Protein AF-A0A969BCP0-F1 (afdb_monomer_lite)

Radius of gyration: 36.77 Å; chains: 1; bounding box: 81×24×99 Å

Foldseek 3Di:
DFKDFDKDWDWAFLVLQDPVLSVVVCVVCVVVVNNPPPRRTDIWIWGFTDGLVDTDTDIDDPDDPDDPPSVVRVRVSVVVVVVVVSVVVSVVLVVVLLVVLVVLLVVLLVVLVVLLVVLLVVLVVLLVVLLVVLCVQLVVQDDPVSSVVSNVVSVVSNVVSNVVSVVSNVVSNVVSVVSNVVSNVVSVVSD

Structure (mmCIF, N/CA/C/O backbone):
data_AF-A0A969BCP0-F1
#
_entry.id   AF-A0A969BCP0-F1
#
loop_
_atom_site.group_PDB
_atom_site.id
_atom_site.type_symbol
_atom_site.label_atom_id
_atom_site.label_alt_id
_atom_site.label_comp_id
_atom_site.label_asym_id
_atom_site.label_entity_id
_atom_site.label_seq_id
_atom_site.pdbx_PDB_ins_code
_atom_site.Cartn_x
_atom_site.Cartn_y
_atom_site.Cartn_z
_atom_site.occupancy
_atom_site.B_iso_or_equiv
_atom_site.auth_seq_id
_atom_site.auth_comp_id
_atom_site.auth_asym_id
_atom_site.auth_atom_id
_atom_site.pdbx_PDB_model_num
ATOM 1 N N . ASP A 1 1 ? -9.989 16.253 21.024 1.00 45.03 1 ASP A N 1
ATOM 2 C CA . ASP A 1 1 ? -10.525 16.358 22.388 1.00 45.03 1 ASP A CA 1
ATOM 3 C C . ASP A 1 1 ? -11.393 15.124 22.619 1.00 45.03 1 ASP A C 1
ATOM 5 O O . ASP A 1 1 ? -12.257 14.874 21.790 1.00 45.03 1 ASP A O 1
ATOM 9 N N . GLN A 1 2 ? -11.060 14.259 23.585 1.00 53.25 2 GLN A N 1
ATOM 10 C CA . GLN A 1 2 ? -11.760 12.977 23.847 1.00 53.25 2 GLN A CA 1
ATOM 11 C C . GLN A 1 2 ? -12.523 13.015 25.183 1.00 53.25 2 GLN A C 1
ATOM 13 O O . GLN A 1 2 ? -12.729 11.981 25.827 1.00 53.25 2 GLN A O 1
ATOM 18 N N . SER A 1 3 ? -12.874 14.218 25.636 1.00 49.88 3 SER A N 1
ATOM 19 C CA . SER A 1 3 ? -13.627 14.433 26.863 1.00 49.88 3 SER A CA 1
ATOM 20 C C . SER A 1 3 ? -15.098 14.042 26.674 1.00 49.88 3 SER A C 1
ATOM 22 O O . SER A 1 3 ? -15.721 14.322 25.651 1.00 49.88 3 SER A O 1
ATOM 24 N N . LEU A 1 4 ? -15.636 13.331 27.664 1.00 57.31 4 LEU A N 1
ATOM 25 C CA . LEU A 1 4 ? -17.060 13.065 27.821 1.00 57.31 4 LEU A CA 1
ATOM 26 C C . LEU A 1 4 ? -17.593 14.068 28.844 1.00 57.31 4 LEU A C 1
ATOM 28 O O . LEU A 1 4 ? -17.065 14.124 29.953 1.00 57.31 4 LEU A O 1
ATOM 32 N N . ASP A 1 5 ? -18.614 14.838 28.479 1.00 64.69 5 ASP A N 1
ATOM 33 C CA . ASP A 1 5 ? -19.400 15.649 29.414 1.00 64.69 5 ASP A CA 1
ATOM 34 C C . ASP A 1 5 ? -20.876 15.537 29.032 1.00 64.69 5 ASP A C 1
ATOM 36 O O . ASP A 1 5 ? -21.433 16.357 28.301 1.00 64.69 5 ASP A O 1
ATOM 40 N N . TYR A 1 6 ? -21.477 14.420 29.437 1.00 59.25 6 TYR A N 1
ATOM 41 C CA . TYR A 1 6 ? -22.843 14.072 29.073 1.00 59.25 6 TYR A CA 1
ATOM 42 C C . TYR A 1 6 ? -23.688 13.850 30.318 1.00 59.25 6 TYR A C 1
ATOM 44 O O . TYR A 1 6 ? -23.296 13.148 31.253 1.00 59.25 6 TYR A O 1
ATOM 52 N N . LEU A 1 7 ? -24.892 14.417 30.295 1.00 54.03 7 LEU A N 1
ATOM 53 C CA . LEU A 1 7 ? -25.946 14.082 31.236 1.00 54.03 7 LEU A CA 1
ATOM 54 C C . LEU A 1 7 ? -26.827 13.007 30.599 1.00 54.03 7 LEU A C 1
ATOM 56 O O . LEU A 1 7 ? -27.466 13.245 29.577 1.00 54.03 7 LEU A O 1
ATOM 60 N N . ILE A 1 8 ? -26.832 11.817 31.193 1.00 55.25 8 ILE A N 1
ATOM 61 C CA . ILE A 1 8 ? -27.653 10.692 30.745 1.00 55.25 8 ILE A CA 1
ATOM 62 C C . ILE A 1 8 ? -28.770 10.496 31.764 1.00 55.25 8 ILE A C 1
ATOM 64 O O . ILE A 1 8 ? -28.512 10.116 32.905 1.00 55.25 8 ILE A O 1
ATOM 68 N N . SER A 1 9 ? -30.013 10.731 31.354 1.00 53.16 9 SER A N 1
ATOM 69 C CA . SER A 1 9 ? -31.185 10.400 32.165 1.00 53.16 9 SER A CA 1
ATOM 70 C C . SER A 1 9 ? -31.588 8.954 31.888 1.00 53.16 9 SER A C 1
ATOM 72 O O . SER A 1 9 ? -32.022 8.620 30.786 1.00 53.16 9 SER A O 1
ATOM 74 N N . VAL A 1 10 ? -31.429 8.081 32.882 1.00 53.81 10 VAL A N 1
ATOM 75 C CA . VAL A 1 10 ? -31.759 6.655 32.764 1.00 53.81 10 VAL A CA 1
ATOM 76 C C . VAL A 1 10 ? -33.040 6.366 33.534 1.00 53.81 10 VAL A C 1
ATOM 78 O O . VAL A 1 10 ? -33.130 6.633 34.733 1.00 53.81 10 VAL A O 1
ATOM 81 N N . ALA A 1 11 ? -34.027 5.787 32.849 1.00 53.31 11 ALA A N 1
ATOM 82 C CA . ALA A 1 11 ? -35.239 5.261 33.466 1.00 53.31 11 ALA A CA 1
ATOM 83 C C . ALA A 1 11 ? -34.953 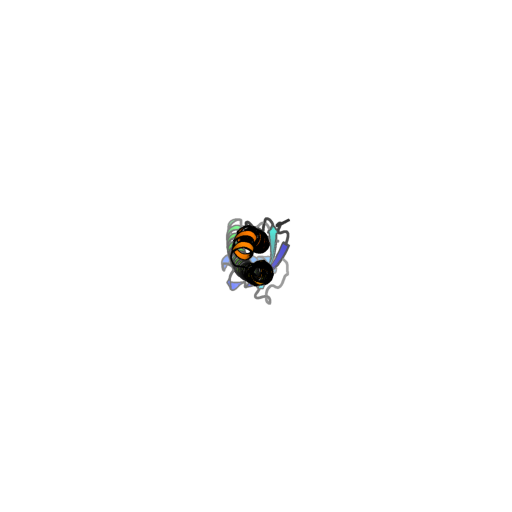3.857 34.021 1.00 53.31 11 ALA A C 1
ATOM 85 O O . ALA A 1 11 ? -34.882 2.882 33.274 1.00 53.31 11 ALA A O 1
ATOM 86 N N . MET A 1 12 ? -34.757 3.746 35.334 1.00 52.12 12 MET A N 1
ATOM 87 C CA . MET A 1 12 ? -34.410 2.481 35.977 1.00 52.12 12 MET A CA 1
ATOM 88 C C . MET A 1 12 ? -35.626 1.744 36.537 1.00 52.12 12 MET A C 1
ATOM 90 O O . MET A 1 12 ? -36.348 2.326 37.346 1.00 52.12 12 MET A O 1
ATOM 94 N N . PRO A 1 13 ? -35.821 0.454 36.217 1.00 50.59 13 PRO A N 1
ATOM 95 C CA . PRO A 1 13 ? -36.903 -0.337 36.788 1.00 50.59 13 PRO A CA 1
ATOM 96 C C . PRO A 1 13 ? -36.715 -0.564 38.293 1.00 50.59 13 PRO A C 1
ATOM 98 O O . PRO A 1 13 ? -35.644 -0.954 38.760 1.00 50.59 13 PRO A O 1
ATOM 101 N N . ARG A 1 14 ? -37.796 -0.371 39.057 1.00 53.31 14 ARG A N 1
ATOM 102 C CA . ARG A 1 14 ? -37.844 -0.514 40.528 1.00 53.31 14 ARG A CA 1
ATOM 103 C C . ARG A 1 14 ? -37.479 -1.909 41.025 1.00 53.31 14 ARG A C 1
ATOM 105 O O . ARG A 1 14 ? -37.048 -2.049 42.161 1.00 53.31 14 ARG A O 1
ATOM 112 N N . THR A 1 15 ? -37.634 -2.926 40.182 1.00 51.38 15 THR A N 1
ATOM 113 C CA . THR A 1 15 ? -37.274 -4.319 40.479 1.00 51.38 15 THR A CA 1
ATOM 114 C C . THR A 1 15 ? -35.768 -4.558 40.502 1.00 51.38 15 THR A C 1
ATOM 116 O O . THR A 1 15 ? -35.327 -5.533 41.102 1.00 51.38 15 THR A O 1
ATOM 119 N N . GLY A 1 16 ? -34.982 -3.684 39.863 1.00 45.38 16 GLY A N 1
ATOM 120 C CA . GLY A 1 16 ? -33.525 -3.734 39.919 1.00 45.38 16 GLY A CA 1
ATOM 121 C C . GLY A 1 16 ? -32.984 -3.207 41.241 1.00 45.38 16 GLY A C 1
ATOM 122 O O . GLY A 1 16 ? -31.977 -3.711 41.708 1.00 45.38 16 GLY A O 1
ATOM 123 N N . ILE A 1 17 ? -33.676 -2.245 41.858 1.00 51.72 17 ILE A N 1
ATOM 124 C CA . ILE A 1 17 ? -33.286 -1.583 43.104 1.00 51.72 17 ILE A CA 1
ATOM 125 C C . ILE A 1 17 ? -33.611 -2.495 44.291 1.00 51.72 17 ILE A C 1
ATOM 127 O O . ILE A 1 17 ? -34.703 -3.059 44.374 1.00 51.72 17 ILE A O 1
ATOM 131 N N . ALA A 1 18 ? -32.651 -2.650 45.211 1.00 51.06 18 ALA A N 1
ATOM 132 C CA . ALA A 1 18 ? -32.818 -3.476 46.404 1.00 51.06 18 ALA A CA 1
ATOM 133 C C . ALA A 1 18 ? -34.136 -3.127 47.116 1.00 51.06 18 ALA A C 1
ATOM 135 O O . ALA A 1 18 ? -34.422 -1.954 47.350 1.00 51.06 18 ALA A O 1
ATOM 136 N N . LYS A 1 19 ? -34.928 -4.147 47.473 1.00 49.97 19 LYS A N 1
ATOM 137 C CA . LYS A 1 19 ? -36.292 -4.012 48.020 1.00 49.97 19 LYS A CA 1
ATOM 138 C C . LYS A 1 19 ? -36.403 -2.956 49.133 1.00 49.97 19 LYS A C 1
ATOM 140 O O . LYS A 1 19 ? -37.309 -2.135 49.100 1.00 49.97 19 LYS A O 1
ATOM 145 N N . ALA A 1 20 ? -35.412 -2.889 50.024 1.00 44.69 20 ALA A N 1
ATOM 146 C CA . ALA A 1 20 ? -35.339 -1.895 51.097 1.00 44.69 20 ALA A CA 1
ATOM 147 C C . ALA A 1 20 ? -35.229 -0.434 50.603 1.00 44.69 20 ALA A C 1
ATOM 149 O O . ALA A 1 20 ? -35.819 0.470 51.188 1.00 44.69 20 ALA A O 1
ATOM 150 N N . ALA A 1 21 ? -34.507 -0.183 49.509 1.00 47.69 21 ALA A N 1
ATOM 151 C CA . ALA A 1 21 ? -34.411 1.140 48.893 1.00 47.69 21 ALA A CA 1
ATOM 152 C C . ALA A 1 21 ? -35.709 1.511 48.152 1.00 47.69 21 ALA A C 1
ATOM 154 O O . ALA A 1 21 ? -36.114 2.673 48.160 1.00 47.69 21 ALA A O 1
ATOM 155 N N . THR A 1 22 ? -36.392 0.526 47.565 1.00 50.69 22 THR A N 1
ATOM 156 C CA . THR A 1 22 ? -37.690 0.705 46.896 1.00 50.69 22 THR A CA 1
ATOM 157 C C . THR A 1 22 ? -38.812 1.000 47.896 1.00 50.69 22 THR A C 1
ATOM 159 O O . THR A 1 22 ? -39.653 1.863 47.629 1.00 50.69 22 THR A O 1
ATOM 162 N N . ASP A 1 23 ? -38.792 0.356 49.062 1.00 54.50 23 ASP A N 1
ATOM 163 C CA . ASP A 1 23 ? -39.752 0.575 50.148 1.00 54.50 23 ASP A CA 1
ATOM 164 C C . ASP A 1 23 ? -39.552 1.961 50.797 1.00 54.50 23 ASP A C 1
ATOM 166 O O . ASP A 1 23 ? -40.506 2.732 50.921 1.00 54.50 23 ASP A O 1
ATOM 170 N N . ASN A 1 24 ? -38.303 2.351 51.082 1.00 51.03 24 ASN A N 1
ATOM 171 C CA . ASN A 1 24 ? -37.976 3.667 51.651 1.00 51.03 24 ASN A CA 1
ATOM 172 C C . ASN A 1 24 ? -38.240 4.831 50.682 1.00 51.03 24 ASN A C 1
ATOM 174 O O . ASN A 1 24 ? -38.704 5.894 51.092 1.00 51.03 24 ASN A O 1
ATOM 178 N N . LEU A 1 25 ? -37.991 4.641 49.384 1.00 49.34 25 LEU A N 1
ATOM 179 C CA . LEU A 1 25 ? -38.292 5.647 48.365 1.00 49.34 25 LEU A CA 1
ATOM 180 C C . LEU A 1 25 ? -39.803 5.833 48.174 1.00 49.34 25 LEU A C 1
ATOM 182 O O . LEU A 1 25 ? -40.274 6.958 48.008 1.00 49.34 25 LEU A O 1
ATOM 186 N N . SER A 1 26 ? -40.567 4.740 48.241 1.00 53.38 26 SER A N 1
ATOM 187 C CA . SER A 1 26 ? -42.031 4.790 48.179 1.00 53.38 26 SER A CA 1
ATOM 188 C C . SER A 1 26 ? -42.617 5.490 49.410 1.00 53.38 26 SER A C 1
ATOM 190 O O . SER A 1 26 ? -43.546 6.287 49.272 1.00 53.38 26 SER A O 1
ATOM 192 N N . ALA A 1 27 ? -42.034 5.269 50.593 1.00 52.53 27 ALA A N 1
ATOM 193 C CA . ALA A 1 27 ? -42.400 5.972 51.822 1.00 52.53 27 ALA A CA 1
ATOM 194 C C . ALA A 1 27 ? -42.061 7.476 51.767 1.00 52.53 27 ALA A C 1
ATOM 196 O O . ALA A 1 27 ? -42.882 8.307 52.154 1.00 52.53 27 ALA A O 1
ATOM 197 N N . LEU A 1 28 ? -40.894 7.840 51.223 1.00 46.03 28 LEU A N 1
ATOM 198 C CA . LEU A 1 28 ? -40.446 9.232 51.091 1.00 46.03 28 LEU A CA 1
ATOM 199 C C . LEU A 1 28 ? -41.270 10.033 50.074 1.00 46.03 28 LEU A C 1
ATOM 201 O O . LEU A 1 28 ? -41.562 11.205 50.283 1.00 46.03 28 LEU A O 1
ATOM 205 N N . ALA A 1 29 ? -41.655 9.425 48.959 1.00 47.53 29 ALA A N 1
ATOM 206 C CA . ALA A 1 29 ? -42.483 10.118 47.984 1.00 47.53 29 ALA A CA 1
ATOM 207 C C . ALA A 1 29 ? -43.930 10.276 48.469 1.00 47.53 29 ALA A C 1
ATOM 209 O O . ALA A 1 29 ? -44.535 11.329 48.269 1.00 47.53 29 ALA A O 1
ATOM 210 N N . SER A 1 30 ? -44.438 9.285 49.208 1.00 52.66 30 SER A N 1
ATOM 211 C CA . SER A 1 30 ? -45.735 9.383 49.882 1.00 52.66 30 SER A CA 1
ATOM 212 C C . SER A 1 30 ? -45.755 10.509 50.927 1.00 52.66 30 SER A C 1
ATOM 214 O O . SER A 1 30 ? -46.758 11.209 51.038 1.00 52.66 30 SER A O 1
ATOM 216 N N . SER A 1 31 ? -44.645 10.754 51.640 1.00 46.12 31 SER A N 1
ATOM 217 C CA . SER A 1 31 ? -44.541 11.851 52.621 1.00 46.12 31 SER A CA 1
ATOM 218 C C . SER A 1 31 ? -44.404 13.247 52.001 1.00 46.12 31 SER A C 1
ATOM 220 O O . SER A 1 31 ? -44.622 14.243 52.685 1.00 46.12 31 SER A O 1
ATOM 222 N N . GLN A 1 32 ? -44.103 13.329 50.704 1.00 41.47 32 GLN A N 1
ATOM 223 C CA . GLN A 1 32 ? -44.058 14.570 49.920 1.00 41.47 32 GLN A CA 1
ATOM 224 C C . GLN A 1 32 ? -45.334 14.778 49.080 1.00 41.47 32 GLN A C 1
ATOM 226 O O . GLN A 1 32 ? -45.372 15.652 48.217 1.00 41.47 32 GLN A O 1
ATOM 231 N N . GLY A 1 33 ? -46.376 13.959 49.287 1.00 39.09 33 GLY A N 1
ATOM 232 C CA . GLY A 1 33 ? -47.623 14.016 48.512 1.00 39.09 33 GLY A CA 1
ATOM 233 C C . GLY A 1 33 ? -47.475 13.568 47.051 1.00 39.09 33 GLY A C 1
ATOM 234 O O . GLY A 1 33 ? -48.382 13.765 46.244 1.00 39.09 33 GLY A O 1
ATOM 235 N N . ILE A 1 34 ? -46.340 12.958 46.697 1.00 43.59 34 ILE A N 1
ATOM 236 C CA . ILE A 1 34 ? -46.042 12.451 45.359 1.00 43.59 34 ILE A CA 1
ATOM 237 C C . ILE A 1 34 ? -46.549 11.012 45.286 1.00 43.59 34 ILE A C 1
ATOM 239 O O . ILE A 1 34 ? -45.963 10.087 45.850 1.00 43.59 34 ILE A O 1
ATOM 243 N N . ASN A 1 35 ? -47.647 10.807 44.564 1.00 42.31 35 ASN A N 1
ATOM 244 C CA . ASN A 1 35 ? -48.219 9.481 44.389 1.00 42.31 35 ASN A CA 1
ATOM 245 C C . ASN A 1 35 ? -47.343 8.634 43.444 1.00 42.31 35 ASN A C 1
ATOM 247 O O . ASN A 1 35 ? -47.466 8.700 42.224 1.00 42.31 35 ASN A O 1
ATOM 251 N N . MET A 1 36 ? -46.445 7.819 44.005 1.00 49.31 36 MET A N 1
ATOM 252 C CA . MET A 1 36 ? -45.580 6.903 43.242 1.00 49.31 36 MET A CA 1
ATOM 253 C C . MET A 1 36 ? -46.287 5.643 42.729 1.00 49.31 36 MET A C 1
ATOM 255 O O . MET A 1 36 ? -45.619 4.726 42.240 1.00 49.31 36 MET A O 1
ATOM 259 N N . ALA A 1 37 ? -47.613 5.572 42.833 1.00 43.06 37 ALA A N 1
ATOM 260 C CA . ALA A 1 37 ? -48.401 4.383 42.526 1.00 43.06 37 ALA A CA 1
ATOM 261 C C . ALA A 1 37 ? -48.445 3.975 41.039 1.00 43.06 37 ALA A C 1
ATOM 263 O O . ALA A 1 37 ? -49.095 2.982 40.732 1.00 43.06 37 ALA A O 1
ATOM 264 N N . GLN A 1 38 ?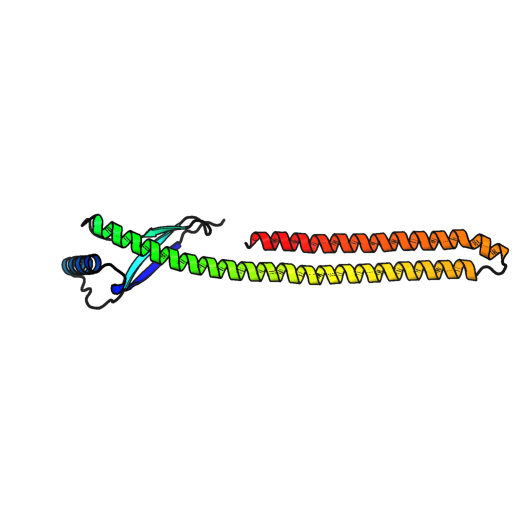 -47.791 4.677 40.100 1.00 46.59 38 GLN A N 1
ATOM 265 C CA . GLN A 1 38 ? -47.974 4.378 38.665 1.00 46.59 38 GLN A CA 1
ATOM 266 C C . GLN A 1 38 ? -46.708 4.310 37.796 1.00 46.59 38 GLN A C 1
ATOM 268 O O . GLN A 1 38 ? -46.808 3.995 36.615 1.00 46.59 38 GLN A O 1
ATOM 273 N N . GLY A 1 39 ? -45.510 4.527 38.345 1.00 51.38 39 GLY A N 1
ATOM 274 C CA . GLY A 1 39 ? -44.263 4.378 37.585 1.00 51.38 39 GLY A CA 1
ATOM 275 C C . GLY A 1 39 ? -43.487 3.138 38.011 1.00 51.38 39 GLY A C 1
ATOM 276 O O . GLY A 1 39 ? -42.993 3.088 39.138 1.00 51.38 39 GLY A O 1
ATOM 277 N N . SER A 1 40 ? -43.335 2.149 37.128 1.00 53.75 40 SER A N 1
ATOM 278 C CA . SER A 1 40 ? -42.429 1.000 37.312 1.00 53.75 40 SER A CA 1
ATOM 279 C C . SER A 1 40 ? -40.947 1.394 37.240 1.00 53.75 40 SER A C 1
ATOM 281 O O . SER A 1 40 ? -40.100 0.623 37.691 1.00 53.75 40 SER A O 1
ATOM 283 N N . ASN A 1 41 ? -40.642 2.607 36.759 1.00 51.72 41 ASN A N 1
ATOM 284 C CA . ASN A 1 41 ? -39.289 3.132 36.582 1.00 51.72 41 ASN A CA 1
ATOM 285 C C . ASN A 1 41 ? -39.045 4.420 37.397 1.00 51.72 41 ASN A C 1
ATOM 287 O O . ASN A 1 41 ? -39.953 5.231 37.571 1.00 51.72 41 ASN A O 1
ATOM 291 N N . ILE A 1 42 ? -37.809 4.624 37.862 1.00 56.41 42 ILE A N 1
ATOM 292 C CA . ILE A 1 42 ? -37.301 5.846 38.504 1.00 56.41 42 ILE A CA 1
ATOM 293 C C . ILE A 1 42 ? -36.291 6.498 37.556 1.00 56.41 42 ILE A C 1
ATOM 295 O O . ILE A 1 42 ? -35.335 5.848 37.140 1.00 56.41 42 ILE A O 1
ATOM 299 N N . ASN A 1 43 ? -36.485 7.777 37.232 1.00 49.84 43 ASN A N 1
ATOM 300 C CA . ASN A 1 43 ? -35.543 8.536 36.408 1.00 49.84 43 ASN A CA 1
ATOM 301 C C . ASN A 1 43 ? -34.362 9.009 37.265 1.00 49.84 43 ASN A C 1
ATOM 303 O O . ASN A 1 43 ? -34.558 9.713 38.257 1.00 49.84 43 ASN A O 1
ATOM 307 N N . VAL A 1 44 ? -33.147 8.616 36.882 1.00 58.22 44 VAL A N 1
ATOM 308 C CA . VAL A 1 44 ? -31.898 9.011 37.544 1.00 58.22 44 VAL A CA 1
ATOM 309 C C . VAL A 1 44 ? -31.006 9.728 36.544 1.00 58.22 44 VAL A C 1
ATOM 311 O O . VAL A 1 44 ? -30.710 9.187 35.480 1.00 58.22 44 VAL A O 1
ATOM 314 N N . ASP A 1 45 ? -30.556 10.929 36.905 1.00 54.84 45 ASP A N 1
ATOM 315 C CA . ASP A 1 45 ? -29.601 11.688 36.104 1.00 54.84 45 ASP A CA 1
ATOM 316 C C . ASP A 1 45 ? -28.175 11.239 36.437 1.00 54.84 45 ASP A C 1
ATOM 318 O O . ASP A 1 45 ? -27.717 11.319 37.583 1.00 54.84 45 ASP A O 1
ATOM 322 N N . LEU A 1 46 ? -27.457 10.766 35.425 1.00 59.66 46 LEU A N 1
ATOM 323 C CA . LEU A 1 46 ? -26.055 10.380 35.501 1.00 59.66 46 LEU A CA 1
ATOM 324 C C . LEU A 1 46 ? -25.205 11.455 34.841 1.00 59.66 46 LEU A C 1
ATOM 326 O O . LEU A 1 46 ? -25.378 11.749 33.663 1.00 59.66 46 LEU A O 1
ATOM 330 N N . ILE A 1 47 ? -24.249 12.004 35.585 1.00 65.25 47 ILE A N 1
ATOM 331 C CA . ILE A 1 47 ? -23.189 12.827 35.010 1.00 65.25 47 ILE A CA 1
ATOM 332 C C . ILE A 1 47 ? -22.075 11.876 34.589 1.00 65.25 47 ILE A C 1
ATOM 334 O O . ILE A 1 47 ? -21.439 11.240 35.436 1.00 65.25 47 ILE A O 1
ATOM 338 N N . VAL A 1 48 ? -21.863 11.760 33.284 1.00 64.06 48 VAL A N 1
ATOM 339 C CA . VAL A 1 48 ? -20.776 10.983 32.694 1.00 64.06 48 VAL A CA 1
ATOM 340 C C . VAL A 1 48 ? -19.704 11.960 32.234 1.00 64.06 48 VAL A C 1
ATOM 342 O O . VAL A 1 48 ? -19.823 12.588 31.185 1.00 64.06 48 VAL A O 1
ATOM 345 N N . GLY A 1 49 ? -18.678 12.091 33.073 1.00 62.59 49 GLY A N 1
ATOM 346 C CA . GLY A 1 49 ? -17.474 12.871 32.813 1.00 62.59 49 GLY A CA 1
ATOM 347 C C . GLY A 1 49 ? -16.305 11.998 32.338 1.00 62.59 49 GLY A C 1
ATOM 348 O O . GLY A 1 49 ? -16.422 10.777 32.226 1.00 62.59 49 GLY A O 1
ATOM 349 N N . GLY A 1 50 ? -15.121 12.591 32.189 1.00 61.16 50 GLY A N 1
ATOM 350 C CA . GLY A 1 50 ? -13.872 11.853 31.951 1.00 61.16 50 GLY A CA 1
ATOM 351 C C . GLY A 1 50 ? -13.564 11.677 30.467 1.00 61.16 50 GLY A C 1
ATOM 352 O O . GLY A 1 50 ? -13.784 12.595 29.686 1.00 61.16 50 GLY A O 1
ATOM 353 N N . THR A 1 51 ? -13.013 10.530 30.072 1.00 58.62 51 THR A N 1
ATOM 354 C CA . THR A 1 51 ? -12.684 10.242 28.663 1.00 58.62 51 THR A CA 1
ATOM 355 C C . THR A 1 51 ? -13.416 9.002 28.171 1.00 58.62 51 THR A C 1
ATOM 357 O O . THR A 1 51 ? -13.856 8.176 28.970 1.00 58.62 51 THR A O 1
ATOM 360 N N . PHE A 1 52 ? -13.493 8.811 26.852 1.00 55.75 52 PHE A N 1
ATOM 361 C CA . PHE A 1 52 ? -13.993 7.554 26.274 1.00 55.75 52 PHE A CA 1
ATOM 362 C C . PHE A 1 52 ? -13.258 6.313 26.804 1.00 55.75 52 PHE A C 1
ATOM 364 O O . PHE A 1 52 ? -13.836 5.229 26.877 1.00 55.75 52 PHE A O 1
ATOM 371 N N . ILE A 1 53 ? -12.001 6.452 27.224 1.00 46.78 53 ILE A N 1
ATOM 372 C CA . ILE A 1 53 ? -11.187 5.358 27.759 1.00 46.78 53 ILE A CA 1
ATOM 373 C C . ILE A 1 53 ? -11.451 5.176 29.261 1.00 46.78 53 ILE A C 1
ATOM 375 O O . ILE A 1 53 ? -11.655 4.045 29.701 1.00 46.78 53 ILE A O 1
ATOM 379 N N . ASP A 1 54 ? -11.584 6.270 30.010 1.00 56.19 54 ASP A N 1
ATOM 380 C CA . ASP A 1 54 ? -11.843 6.286 31.456 1.00 56.19 54 ASP A CA 1
ATOM 381 C C . ASP A 1 54 ? -13.035 7.204 31.818 1.00 56.19 54 ASP A C 1
ATOM 383 O O . ASP A 1 54 ? -12.847 8.383 32.152 1.00 56.19 54 ASP A O 1
ATOM 387 N N . PRO A 1 55 ? -14.282 6.707 31.693 1.00 56.62 55 PRO A N 1
ATOM 388 C CA . PRO A 1 55 ? -15.480 7.472 32.010 1.00 56.62 55 PRO A CA 1
ATOM 389 C C . PRO A 1 55 ? -15.708 7.518 33.524 1.00 56.62 55 PRO A C 1
ATOM 391 O O . PRO A 1 55 ? -15.800 6.492 34.203 1.00 56.62 55 PRO A O 1
ATOM 394 N N . LYS A 1 56 ? -15.878 8.728 34.060 1.00 63.75 56 LYS A N 1
ATOM 395 C CA . LYS A 1 56 ? -16.229 8.972 35.462 1.00 63.75 56 LYS A CA 1
ATOM 396 C C . LYS A 1 56 ? -17.735 9.155 35.590 1.00 63.75 56 LYS A C 1
ATOM 398 O O . LYS A 1 56 ? -18.278 10.176 35.184 1.00 63.75 56 LYS A O 1
ATOM 403 N N . ILE A 1 57 ? -18.401 8.174 36.193 1.00 63.94 57 ILE A N 1
ATOM 404 C CA . ILE A 1 57 ? -19.861 8.163 36.346 1.00 63.94 57 ILE A CA 1
ATOM 405 C C . ILE A 1 57 ? -20.236 8.650 37.745 1.00 63.94 57 ILE A C 1
ATOM 407 O O . ILE A 1 57 ? -19.915 8.006 38.752 1.00 63.94 57 ILE A O 1
ATOM 411 N N . THR A 1 58 ? -20.951 9.771 37.801 1.00 61.69 58 THR A N 1
ATOM 412 C CA . THR A 1 58 ? -21.450 10.370 39.040 1.00 61.69 58 THR A CA 1
ATOM 413 C C . THR A 1 58 ? -22.976 10.450 38.990 1.00 61.69 58 THR A C 1
ATOM 415 O O . THR A 1 58 ? -23.519 11.291 38.274 1.00 61.69 58 THR A O 1
ATOM 418 N N . PRO A 1 59 ? -23.697 9.592 39.730 1.00 59.03 59 PRO A N 1
ATOM 419 C CA . PRO A 1 59 ? -25.150 9.669 39.791 1.00 59.03 59 PRO A CA 1
ATOM 420 C C . PRO A 1 59 ? -25.601 10.863 40.643 1.00 59.03 59 PRO A C 1
ATOM 422 O O . PRO A 1 59 ? -25.124 11.048 41.766 1.00 59.03 59 PRO A O 1
ATOM 425 N N . LYS A 1 60 ? -26.545 11.660 40.133 1.00 57.84 60 LYS A N 1
ATOM 426 C CA . LYS A 1 60 ? -27.242 12.699 40.897 1.00 57.84 60 LYS A CA 1
ATOM 427 C C . LYS A 1 60 ? -28.580 12.161 41.392 1.00 57.84 60 LYS A C 1
ATOM 429 O O . LYS A 1 60 ? -29.549 12.067 40.648 1.00 57.84 60 LYS A O 1
ATOM 434 N N . PHE A 1 61 ? -28.644 11.869 42.688 1.00 53.62 61 PHE A N 1
ATOM 435 C CA . PHE A 1 61 ? -29.896 11.561 43.372 1.00 53.62 61 PHE A CA 1
ATOM 436 C C . PHE A 1 61 ? -30.379 12.782 44.154 1.00 53.62 61 PHE A C 1
ATOM 438 O O . PHE A 1 61 ? -29.666 13.285 45.022 1.00 53.62 61 PHE A O 1
ATOM 445 N N . LYS A 1 62 ? -31.617 13.222 43.917 1.00 48.91 62 LYS A N 1
ATOM 446 C CA . LYS A 1 62 ? -32.327 14.130 44.831 1.00 48.91 62 LYS A CA 1
ATOM 447 C C . LYS A 1 62 ? -32.968 13.309 45.961 1.00 48.91 62 LYS A C 1
ATOM 449 O O . LYS A 1 62 ? -34.185 13.216 46.041 1.00 48.91 62 LYS A O 1
ATOM 454 N N . LEU A 1 63 ? -32.158 12.646 46.791 1.00 43.91 63 LEU A N 1
ATOM 455 C CA . LEU A 1 63 ? -32.642 11.971 48.004 1.00 43.91 63 LEU A CA 1
ATOM 456 C C . LEU A 1 63 ? -32.442 12.892 49.212 1.00 43.91 63 LEU A C 1
ATOM 458 O O . LEU A 1 63 ? -31.314 13.332 49.458 1.00 43.91 63 LEU A O 1
ATOM 462 N N . ALA A 1 64 ? -33.506 13.108 49.993 1.00 42.22 64 ALA A N 1
ATOM 463 C CA . ALA A 1 64 ? -33.424 13.721 51.319 1.00 42.22 64 ALA A CA 1
ATOM 464 C C . ALA A 1 64 ? -32.364 13.009 52.192 1.00 42.22 64 ALA A C 1
ATOM 466 O O . ALA A 1 64 ? -31.981 11.866 51.920 1.00 42.22 64 ALA A O 1
ATOM 467 N N . GLU A 1 65 ? -31.802 13.705 53.181 1.00 44.38 65 GLU A N 1
ATOM 468 C CA . GLU A 1 65 ? -30.748 13.216 54.087 1.00 44.38 65 GLU A CA 1
ATOM 469 C C . GLU A 1 65 ? -31.216 12.078 55.009 1.00 44.38 65 GLU A C 1
ATOM 471 O O . GLU A 1 65 ? -31.297 12.226 56.223 1.00 44.38 65 GLU A O 1
ATOM 476 N N . SER A 1 66 ? -31.539 10.914 54.458 1.00 44.69 66 SER A N 1
ATOM 477 C CA . SER A 1 66 ? -31.897 9.747 55.260 1.00 44.69 66 SER A CA 1
ATOM 478 C C . SER A 1 66 ? -31.161 8.515 54.738 1.00 44.69 66 SER A C 1
ATOM 480 O O . SER A 1 66 ? -31.181 8.220 53.543 1.00 44.69 66 SER A O 1
ATOM 482 N N . ASP A 1 67 ? -30.442 7.888 55.669 1.00 46.44 67 ASP A N 1
ATOM 483 C CA . ASP A 1 67 ? -29.648 6.658 55.610 1.00 46.44 67 ASP A CA 1
ATOM 484 C C . ASP A 1 67 ? -28.516 6.556 54.571 1.00 46.44 67 ASP A C 1
ATOM 486 O O . ASP A 1 67 ? -28.702 6.248 53.390 1.00 46.44 67 ASP A O 1
ATOM 490 N N . LYS A 1 68 ? -27.276 6.716 55.071 1.00 50.81 68 LYS A N 1
ATOM 491 C CA . LYS A 1 68 ? -26.016 6.509 54.328 1.00 50.81 68 LYS A CA 1
ATOM 492 C C . LYS A 1 68 ? -25.965 5.148 53.620 1.00 50.81 68 LYS A C 1
ATOM 494 O O . LYS A 1 68 ? -25.550 5.082 52.467 1.00 50.81 68 LYS A O 1
ATOM 499 N N . THR A 1 69 ? -26.451 4.093 54.268 1.00 48.69 69 THR A N 1
ATOM 500 C CA . THR A 1 69 ? -26.369 2.706 53.781 1.00 48.69 69 THR A CA 1
ATOM 501 C C . THR A 1 69 ? -27.241 2.461 52.543 1.00 48.69 69 THR A C 1
ATOM 503 O O . THR A 1 69 ? -26.838 1.751 51.623 1.00 48.69 69 THR A O 1
ATOM 506 N N . VAL A 1 70 ? -28.415 3.099 52.471 1.00 49.09 70 VAL A N 1
ATOM 507 C CA . VAL A 1 70 ? -29.335 2.993 51.323 1.00 49.09 70 VAL A CA 1
ATOM 508 C C . VAL A 1 70 ? -28.801 3.786 50.126 1.00 49.09 70 VAL A C 1
ATOM 510 O O . VAL A 1 70 ? -28.863 3.312 48.989 1.00 49.09 70 VAL A O 1
ATOM 513 N N . LYS A 1 71 ? -28.207 4.965 50.374 1.00 50.41 71 LYS A N 1
ATOM 514 C CA . LYS A 1 71 ? -27.532 5.759 49.334 1.00 50.41 71 LYS A CA 1
ATOM 515 C C . LYS A 1 71 ? -26.343 5.008 48.732 1.00 50.41 71 LYS A C 1
ATOM 517 O O . LYS A 1 71 ? -26.195 5.006 47.515 1.00 50.41 71 LYS A O 1
ATOM 522 N N . GLU A 1 72 ? -25.525 4.344 49.545 1.00 56.28 72 GLU A N 1
ATOM 523 C CA . GLU A 1 72 ? -24.348 3.602 49.069 1.00 56.28 72 GLU A CA 1
ATOM 524 C C . GLU A 1 72 ? -24.713 2.416 48.165 1.00 56.28 72 GLU A C 1
ATOM 526 O O . GLU A 1 72 ? -24.142 2.282 47.079 1.00 56.28 72 GLU A O 1
ATOM 531 N N . GLN A 1 73 ? -25.706 1.607 48.551 1.00 51.94 73 GLN A N 1
ATOM 532 C CA . GLN A 1 73 ? -26.162 0.466 47.746 1.00 51.94 73 GLN A CA 1
ATOM 533 C C . GLN A 1 73 ? -26.811 0.903 46.424 1.00 51.94 73 GLN A C 1
ATOM 535 O O . GLN A 1 73 ? -26.522 0.332 45.370 1.00 51.94 73 GLN A O 1
ATOM 540 N N . ALA A 1 74 ? -27.636 1.957 46.448 1.00 53.25 74 ALA A N 1
ATOM 541 C CA . ALA A 1 74 ? -28.233 2.516 45.235 1.00 53.25 74 ALA A CA 1
ATOM 542 C C . ALA A 1 74 ? -27.167 3.109 44.293 1.00 53.25 74 ALA A C 1
ATOM 544 O O . ALA A 1 74 ? -27.211 2.891 43.084 1.00 53.25 74 ALA A O 1
ATOM 545 N N . VAL A 1 75 ? -26.166 3.813 44.834 1.00 54.59 75 VAL A N 1
ATOM 546 C CA . VAL A 1 75 ? -25.045 4.359 44.052 1.00 54.59 75 VAL A CA 1
ATOM 547 C C . VAL A 1 75 ? -24.217 3.249 43.400 1.00 54.59 75 VAL A C 1
ATOM 549 O O . VAL A 1 75 ? -23.819 3.405 42.245 1.00 54.59 75 VAL A O 1
ATOM 552 N N . GLN A 1 76 ? -23.943 2.143 44.100 1.00 58.81 76 GLN A N 1
ATOM 553 C CA . GLN A 1 76 ? -23.171 1.025 43.540 1.00 58.81 76 GLN A CA 1
ATOM 554 C C . GLN A 1 76 ? -23.883 0.364 42.361 1.00 58.81 76 GLN A C 1
ATOM 556 O O . GLN A 1 76 ? -23.301 0.244 41.287 1.00 58.81 76 GLN A O 1
ATOM 561 N N . MET A 1 77 ? -25.155 0.021 42.528 1.00 54.06 77 MET A N 1
ATOM 562 C CA . MET A 1 77 ? -25.942 -0.649 41.496 1.00 54.06 77 MET A CA 1
ATOM 563 C C . MET A 1 77 ? -26.113 0.203 40.230 1.00 54.06 77 MET A C 1
ATOM 565 O O . MET A 1 77 ? -26.004 -0.296 39.111 1.00 54.06 77 MET A O 1
ATOM 569 N N . VAL A 1 78 ? -26.322 1.514 40.396 1.00 55.53 78 VAL A N 1
ATOM 570 C CA . VAL A 1 78 ? -26.375 2.457 39.270 1.00 55.53 78 VAL A CA 1
ATOM 571 C C . VAL A 1 78 ? -25.040 2.548 38.552 1.00 55.53 78 VAL A C 1
ATOM 573 O O . VAL A 1 78 ? -25.002 2.552 37.323 1.00 55.53 78 VAL A O 1
ATOM 576 N N . LYS A 1 79 ? -23.935 2.588 39.301 1.00 56.66 79 LYS A N 1
ATOM 577 C CA . LYS A 1 79 ? -22.597 2.562 38.710 1.00 56.66 79 LYS A CA 1
ATOM 578 C C . LYS A 1 79 ? -22.345 1.265 37.944 1.00 56.66 79 LYS A C 1
ATOM 580 O O . LYS A 1 79 ? -21.726 1.338 36.891 1.00 56.66 79 LYS A O 1
ATOM 585 N N . GLU A 1 80 ? -22.806 0.114 38.426 1.00 61.72 80 GLU A N 1
ATOM 586 C CA . GLU A 1 80 ? -22.651 -1.169 37.727 1.00 61.72 80 GLU A CA 1
ATOM 587 C C . GLU A 1 80 ? -23.454 -1.223 36.426 1.00 61.72 80 GLU A C 1
ATOM 589 O O . GLU A 1 80 ? -22.869 -1.450 35.371 1.00 61.72 80 GLU A O 1
ATOM 594 N N . LYS A 1 81 ? -24.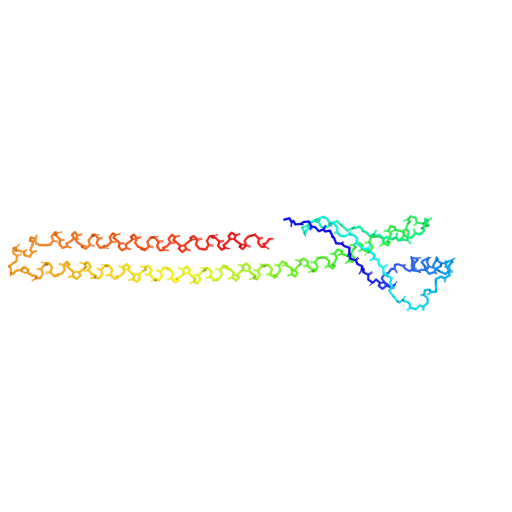754 -0.907 36.465 1.00 57.44 81 LYS A N 1
ATOM 595 C CA . LYS A 1 81 ? -25.610 -0.828 35.266 1.00 57.44 81 LYS A CA 1
ATOM 596 C C . LYS A 1 81 ? -25.077 0.165 34.233 1.00 57.44 81 LYS A C 1
ATOM 598 O O . LYS A 1 81 ? -25.025 -0.141 33.046 1.00 57.44 81 LYS A O 1
ATOM 603 N N . ALA A 1 82 ? -24.656 1.348 34.681 1.00 57.03 82 ALA A N 1
ATOM 604 C CA . ALA A 1 82 ? -24.089 2.358 33.795 1.00 57.03 82 ALA A CA 1
ATOM 605 C C . ALA A 1 82 ? -22.740 1.911 33.212 1.00 57.03 82 ALA A C 1
ATOM 607 O O . ALA A 1 82 ? -22.496 2.126 32.029 1.00 57.03 82 ALA A O 1
ATOM 608 N N . LYS A 1 83 ? -21.878 1.251 34.000 1.00 61.47 83 LYS A N 1
ATOM 609 C CA . LYS A 1 83 ? -20.641 0.637 33.491 1.00 61.47 83 LYS A CA 1
ATOM 610 C C . LYS A 1 83 ? -20.928 -0.425 32.436 1.00 61.47 83 LYS A C 1
ATOM 612 O O . LYS A 1 83 ? -20.192 -0.486 31.462 1.00 61.47 83 LYS A O 1
ATOM 617 N N . GLU A 1 84 ? -21.962 -1.237 32.620 1.00 64.81 84 GLU A N 1
ATOM 618 C CA . GLU A 1 84 ? -22.331 -2.307 31.692 1.00 64.81 84 GLU A CA 1
ATOM 619 C C . GLU A 1 84 ? -22.831 -1.751 30.346 1.00 64.81 84 GLU A C 1
ATOM 621 O O . GLU A 1 84 ? -22.336 -2.151 29.295 1.00 64.81 84 GLU A O 1
ATOM 626 N N . GLU A 1 85 ? -23.732 -0.764 30.366 1.00 59.53 85 GLU A N 1
ATOM 627 C CA . GLU A 1 85 ? -24.210 -0.067 29.158 1.00 59.53 85 GLU A CA 1
ATOM 628 C C . GLU A 1 85 ? -23.082 0.702 28.453 1.00 59.53 85 GLU A C 1
ATOM 630 O O . GLU A 1 85 ? -22.937 0.631 27.233 1.00 59.53 85 GLU A O 1
ATOM 635 N N . ILE A 1 86 ? -22.220 1.381 29.218 1.00 60.75 86 ILE A N 1
ATOM 636 C CA . ILE A 1 86 ? -21.040 2.059 28.669 1.00 60.75 86 ILE A CA 1
ATOM 637 C C . ILE A 1 86 ? -20.042 1.045 28.102 1.00 60.75 86 ILE A C 1
ATOM 639 O O . ILE A 1 86 ? -19.414 1.330 27.088 1.00 60.75 86 ILE A O 1
ATOM 643 N N . SER A 1 87 ? -19.886 -0.130 28.715 1.00 65.31 87 SER A N 1
ATOM 644 C CA . SER A 1 87 ? -19.021 -1.189 28.187 1.00 65.31 87 SER A CA 1
ATOM 645 C C . SER A 1 87 ? -19.536 -1.686 26.842 1.00 65.31 87 SER A C 1
ATOM 647 O O . SER A 1 87 ? -18.762 -1.730 25.894 1.00 65.31 87 SER A O 1
ATOM 649 N N . LYS A 1 88 ? -20.840 -1.964 26.724 1.00 68.19 88 LYS A N 1
ATOM 650 C CA . LYS A 1 88 ? -21.458 -2.366 25.450 1.00 68.19 88 LYS A CA 1
ATOM 651 C C . LYS A 1 88 ? -21.293 -1.289 24.379 1.00 68.19 88 LYS A C 1
ATOM 653 O O . LYS A 1 88 ? -20.810 -1.582 23.294 1.00 68.19 88 LYS A O 1
ATOM 658 N N . ALA A 1 89 ? -21.582 -0.030 24.712 1.00 65.81 89 ALA A N 1
ATOM 659 C CA . ALA A 1 89 ? -21.392 1.087 23.788 1.00 65.81 89 ALA A CA 1
ATOM 660 C C . ALA A 1 89 ? -19.919 1.266 23.370 1.00 65.81 89 ALA A C 1
ATOM 662 O O . ALA A 1 89 ? -19.638 1.613 22.224 1.00 65.81 89 ALA A O 1
ATOM 663 N N . LYS A 1 90 ? -18.961 1.014 24.276 1.00 66.62 90 LYS A N 1
ATOM 664 C CA . LYS A 1 90 ? -17.526 0.999 23.951 1.00 66.62 90 LYS A CA 1
ATOM 665 C C . LYS A 1 90 ? -17.161 -0.151 23.023 1.00 66.62 90 LYS A C 1
ATOM 667 O O . LYS A 1 90 ? -16.327 0.051 22.145 1.00 66.62 90 LYS A O 1
ATOM 672 N N . ASP A 1 91 ? -17.727 -1.332 23.230 1.00 72.88 91 ASP A N 1
ATOM 673 C CA . ASP A 1 91 ? -17.435 -2.505 22.410 1.00 72.88 91 ASP A CA 1
ATOM 674 C C . ASP A 1 91 ? -17.997 -2.333 20.991 1.00 72.88 91 ASP A C 1
ATOM 676 O O . ASP A 1 91 ? -17.255 -2.521 20.024 1.00 72.88 91 ASP A O 1
ATOM 680 N N . ASP A 1 92 ? -19.226 -1.825 20.855 1.00 72.38 92 ASP A N 1
ATOM 681 C CA . ASP A 1 92 ? -19.823 -1.467 19.562 1.00 72.38 92 ASP A CA 1
ATOM 682 C C . ASP A 1 92 ? -19.008 -0.372 18.851 1.00 72.38 92 ASP A C 1
ATOM 684 O O . ASP A 1 92 ? -18.674 -0.492 17.669 1.00 72.38 92 ASP A O 1
ATOM 688 N N . ALA A 1 93 ? -18.609 0.681 19.575 1.00 70.12 93 ALA A N 1
ATOM 689 C CA . ALA A 1 93 ? -17.776 1.750 19.023 1.00 70.12 93 ALA A CA 1
ATOM 690 C C . ALA A 1 93 ? -16.399 1.237 18.567 1.00 70.12 93 ALA A C 1
ATOM 692 O O . ALA A 1 93 ? -15.927 1.607 17.490 1.00 70.12 93 ALA A O 1
ATOM 693 N N . LYS A 1 94 ? -15.764 0.348 19.343 1.00 76.06 94 LYS A N 1
ATOM 694 C CA . LYS A 1 94 ? -14.499 -0.305 18.967 1.00 76.06 94 LYS A CA 1
ATOM 695 C C . LYS A 1 94 ? -14.653 -1.191 17.740 1.00 76.06 94 LYS A C 1
ATOM 697 O O . LYS A 1 94 ? -13.733 -1.238 16.920 1.00 76.06 94 LYS A O 1
ATOM 702 N N . GLN A 1 95 ? -15.774 -1.898 17.608 1.00 78.56 95 GLN A N 1
ATOM 703 C CA . GLN A 1 95 ? -16.038 -2.735 16.445 1.00 78.56 95 GLN A CA 1
ATOM 704 C C . GLN A 1 95 ? -16.179 -1.875 15.185 1.00 78.56 95 GLN A C 1
ATOM 706 O O . GLN A 1 95 ? -15.457 -2.105 14.215 1.00 78.56 95 GLN A O 1
ATOM 711 N N . VAL A 1 96 ? -17.011 -0.829 15.224 1.00 76.06 96 VAL A N 1
ATOM 712 C CA . VAL A 1 96 ? -17.188 0.101 14.094 1.00 76.06 96 VAL A CA 1
ATOM 713 C C . VAL A 1 96 ? -15.863 0.767 13.718 1.00 76.06 96 VAL A C 1
ATOM 715 O O . VAL A 1 96 ? -15.506 0.828 12.540 1.00 76.06 96 VAL A O 1
ATOM 718 N N . ALA A 1 97 ? -15.088 1.214 14.706 1.00 76.19 97 ALA A N 1
ATOM 719 C CA . ALA A 1 97 ? -13.772 1.790 14.467 1.00 76.19 97 ALA A CA 1
ATOM 720 C C . ALA A 1 97 ? -12.787 0.783 13.849 1.00 76.19 97 ALA A C 1
ATOM 722 O O . ALA A 1 97 ? -12.019 1.130 12.950 1.00 76.19 97 ALA A O 1
ATOM 723 N N . SER A 1 98 ? -12.834 -0.480 14.279 1.00 82.06 98 SER A N 1
ATOM 724 C CA . SER A 1 98 ? -12.005 -1.554 13.725 1.00 82.06 98 SER A CA 1
ATOM 725 C C . SER A 1 98 ? -12.383 -1.893 12.283 1.00 82.06 98 SER A C 1
ATOM 727 O O . SER A 1 98 ? -11.495 -2.080 11.450 1.00 82.06 98 SER A O 1
ATOM 729 N N . GLU A 1 99 ? -13.677 -1.928 11.961 1.00 85.75 99 GLU A N 1
ATOM 730 C CA . GLU A 1 99 ? -14.179 -2.140 10.599 1.00 85.75 99 GLU A CA 1
ATOM 731 C C . GLU A 1 99 ? -13.779 -0.989 9.666 1.00 85.75 99 GLU A C 1
ATOM 733 O O . GLU A 1 99 ? -13.290 -1.225 8.557 1.00 85.75 99 GLU A O 1
ATOM 738 N N . GLN A 1 100 ? -13.904 0.261 10.124 1.00 78.44 100 GLN A N 1
ATOM 739 C CA . GLN A 1 100 ? -13.457 1.434 9.369 1.00 78.44 100 GLN A CA 1
ATOM 740 C C . GLN A 1 100 ? -11.938 1.433 9.159 1.00 78.44 100 GLN A C 1
ATOM 742 O O . GLN A 1 100 ? -11.473 1.654 8.039 1.00 78.44 100 GLN A O 1
ATOM 747 N N . ALA A 1 101 ? -11.164 1.116 10.199 1.00 81.25 101 ALA A N 1
ATOM 748 C CA . ALA A 1 101 ? -9.715 0.963 10.114 1.00 81.25 101 ALA A CA 1
ATOM 749 C C . ALA A 1 101 ? -9.316 -0.105 9.079 1.00 81.25 101 ALA A C 1
ATOM 751 O O . ALA A 1 101 ? -8.437 0.134 8.248 1.00 81.25 101 ALA A O 1
ATOM 752 N N . ALA A 1 102 ? -9.986 -1.261 9.083 1.00 90.62 102 ALA A N 1
ATOM 753 C CA . ALA A 1 102 ? -9.746 -2.323 8.110 1.00 90.62 102 ALA A CA 1
ATOM 754 C C . ALA A 1 102 ? -10.109 -1.893 6.678 1.00 90.62 102 ALA A C 1
ATOM 756 O O . ALA A 1 102 ? -9.357 -2.172 5.742 1.00 90.62 102 ALA A O 1
ATOM 757 N N . LYS A 1 103 ? -11.225 -1.174 6.500 1.00 90.06 103 LYS A N 1
ATOM 758 C CA . LYS A 1 103 ? -11.653 -0.655 5.194 1.00 90.06 103 LYS A CA 1
ATOM 759 C C . LYS A 1 103 ? -10.636 0.328 4.609 1.00 90.06 103 LYS A C 1
ATOM 761 O O . LYS A 1 103 ? -10.264 0.177 3.449 1.00 90.06 103 LYS A O 1
ATOM 766 N N . ILE A 1 104 ? -10.136 1.264 5.418 1.00 87.00 104 ILE A N 1
ATOM 767 C CA . ILE A 1 104 ? -9.111 2.239 5.009 1.00 87.00 104 ILE A CA 1
ATOM 768 C C . ILE A 1 104 ? -7.841 1.530 4.524 1.00 87.00 104 ILE A C 1
ATOM 770 O O . ILE A 1 104 ? -7.298 1.875 3.476 1.00 87.00 104 ILE A O 1
ATOM 774 N N . ILE A 1 105 ? -7.377 0.514 5.260 1.00 93.06 105 ILE A N 1
ATOM 775 C CA . ILE A 1 105 ? -6.189 -0.261 4.875 1.00 93.06 105 ILE A CA 1
ATOM 776 C C . ILE A 1 105 ? -6.439 -1.004 3.557 1.00 93.06 105 ILE A C 1
ATOM 778 O O . ILE A 1 105 ? -5.611 -0.931 2.653 1.00 93.06 105 ILE A O 1
ATOM 782 N N . LYS A 1 106 ? -7.595 -1.659 3.409 1.00 94.44 106 LYS A N 1
ATOM 783 C CA . LYS A 1 106 ? -7.941 -2.418 2.198 1.00 94.44 106 LYS A CA 1
ATOM 784 C C . LYS A 1 106 ? -8.030 -1.534 0.949 1.00 94.44 106 LYS A C 1
ATOM 786 O O . LYS A 1 106 ? -7.576 -1.928 -0.124 1.00 94.44 106 LYS A O 1
ATOM 791 N N . GLU A 1 107 ? -8.617 -0.345 1.069 1.00 87.94 107 GLU A N 1
ATOM 792 C CA . GLU A 1 107 ? -8.683 0.627 -0.030 1.00 87.94 107 GLU A CA 1
ATOM 793 C C . GLU A 1 107 ? -7.281 1.104 -0.431 1.00 87.94 107 GLU A C 1
ATOM 795 O O . GLU A 1 107 ? -6.946 1.116 -1.618 1.00 87.94 107 GLU A O 1
ATOM 800 N N . ALA A 1 108 ? -6.429 1.391 0.555 1.00 89.88 108 ALA A N 1
ATOM 801 C CA . ALA A 1 108 ? -5.044 1.786 0.327 1.00 89.88 108 ALA A CA 1
ATOM 802 C C . ALA A 1 108 ? -4.199 0.674 -0.314 1.00 89.88 108 ALA A C 1
ATOM 804 O O . ALA A 1 108 ? -3.388 0.955 -1.193 1.00 89.88 108 ALA A O 1
ATOM 805 N N . GLU A 1 109 ? -4.398 -0.590 0.067 1.00 93.94 109 GLU A N 1
ATOM 806 C CA . GLU A 1 109 ? -3.751 -1.741 -0.577 1.00 93.94 109 GLU A CA 1
ATOM 807 C C . GLU A 1 109 ? -4.155 -1.871 -2.051 1.00 93.94 109 GLU A C 1
ATOM 809 O O . GLU A 1 109 ? -3.303 -2.102 -2.915 1.00 93.94 109 GLU A O 1
ATOM 814 N N . ALA A 1 110 ? -5.440 -1.675 -2.362 1.00 93.38 110 ALA A N 1
ATOM 815 C CA . ALA A 1 110 ? -5.933 -1.709 -3.735 1.00 93.38 110 ALA A CA 1
ATOM 816 C C . ALA A 1 110 ? -5.350 -0.565 -4.584 1.00 93.38 110 ALA A C 1
ATOM 818 O O . ALA A 1 110 ? -4.987 -0.769 -5.746 1.00 93.38 110 ALA A O 1
ATOM 819 N N . GLU A 1 111 ? -5.232 0.636 -4.019 1.00 89.19 111 GLU A N 1
ATOM 820 C CA . GLU A 1 111 ? -4.609 1.781 -4.685 1.00 89.19 111 GLU A CA 1
ATOM 821 C C . GLU A 1 111 ? -3.097 1.594 -4.867 1.00 89.19 111 GLU A C 1
ATOM 823 O O . GLU A 1 111 ? -2.573 1.778 -5.967 1.00 89.19 111 GLU A O 1
ATOM 828 N N . ALA A 1 112 ? -2.404 1.104 -3.840 1.00 89.00 112 ALA A N 1
ATOM 829 C CA . ALA A 1 112 ? -0.996 0.735 -3.906 1.00 89.00 112 ALA A CA 1
ATOM 830 C C . ALA A 1 112 ? -0.723 -0.307 -5.004 1.00 89.00 112 ALA A C 1
ATOM 832 O O . ALA A 1 112 ? 0.243 -0.171 -5.761 1.00 89.00 112 ALA A O 1
ATOM 833 N N . ALA A 1 113 ? -1.585 -1.318 -5.146 1.00 95.06 113 ALA A N 1
ATOM 834 C CA . ALA A 1 113 ? -1.482 -2.306 -6.217 1.00 95.06 113 ALA A CA 1
ATOM 835 C C . ALA A 1 113 ? -1.626 -1.670 -7.611 1.00 95.06 113 ALA A C 1
ATOM 837 O O . ALA A 1 113 ? -0.845 -1.985 -8.512 1.00 95.06 113 ALA A O 1
ATOM 838 N N . LYS A 1 114 ? -2.565 -0.728 -7.786 1.00 89.31 114 LYS A N 1
ATOM 839 C CA . LYS A 1 114 ? -2.730 0.023 -9.045 1.00 89.31 114 LYS A CA 1
ATOM 840 C C . LYS A 1 114 ? -1.494 0.859 -9.376 1.00 89.31 114 LYS A C 1
ATOM 842 O O . LYS A 1 114 ? -1.043 0.830 -10.520 1.00 89.31 114 LYS A O 1
ATOM 847 N N . ILE A 1 115 ? -0.918 1.551 -8.390 1.00 89.19 115 ILE A N 1
ATOM 848 C CA . ILE A 1 115 ? 0.305 2.353 -8.561 1.00 89.19 115 ILE A CA 1
ATOM 849 C C . ILE A 1 115 ? 1.468 1.462 -9.012 1.00 89.19 115 ILE A C 1
ATOM 851 O O . ILE A 1 115 ? 2.134 1.773 -10.001 1.00 89.19 115 ILE A O 1
ATOM 855 N N . LYS A 1 116 ? 1.682 0.322 -8.342 1.00 94.56 116 LYS A N 1
ATOM 856 C CA . LYS A 1 116 ? 2.736 -0.640 -8.707 1.00 94.56 116 LYS A CA 1
ATOM 857 C C . LYS A 1 116 ? 2.533 -1.201 -10.115 1.00 94.56 116 LYS A C 1
ATOM 859 O O . LYS A 1 116 ? 3.483 -1.257 -10.892 1.00 94.56 116 LYS A O 1
ATOM 864 N N . ALA A 1 117 ? 1.300 -1.566 -10.470 1.00 93.62 117 ALA A N 1
ATOM 865 C CA . ALA A 1 117 ? 0.975 -2.077 -11.800 1.00 93.62 117 ALA A CA 1
ATOM 866 C C . ALA A 1 117 ? 1.213 -1.029 -12.902 1.00 93.62 117 ALA A C 1
ATOM 868 O O . ALA A 1 117 ? 1.790 -1.349 -13.943 1.00 93.62 117 ALA A O 1
ATOM 869 N N . ALA A 1 118 ? 0.817 0.225 -12.667 1.00 84.31 118 ALA A N 1
ATOM 870 C CA . ALA A 1 118 ? 1.074 1.329 -13.587 1.00 84.31 118 ALA A CA 1
ATOM 871 C C . ALA A 1 118 ? 2.579 1.602 -13.739 1.00 84.31 118 ALA A C 1
ATOM 873 O O . ALA A 1 118 ? 3.064 1.722 -14.863 1.00 84.31 118 ALA A O 1
ATOM 874 N N . GLY A 1 119 ? 3.326 1.620 -12.629 1.00 92.81 119 GLY A N 1
ATOM 875 C CA . GLY A 1 119 ? 4.783 1.765 -12.631 1.00 92.81 119 GLY A CA 1
ATOM 876 C C . GLY A 1 119 ? 5.473 0.671 -13.443 1.00 92.81 119 GLY A C 1
ATOM 877 O O . GLY A 1 119 ? 6.248 0.978 -14.347 1.00 92.81 119 GLY A O 1
ATOM 878 N N . LYS A 1 120 ? 5.116 -0.596 -13.202 1.00 96.62 120 LYS A N 1
ATOM 879 C CA . LYS A 1 120 ? 5.636 -1.740 -13.963 1.00 96.62 120 LYS A CA 1
ATOM 880 C C . LYS A 1 120 ? 5.325 -1.624 -15.456 1.00 96.62 120 LYS A C 1
ATOM 882 O O . LYS A 1 120 ? 6.207 -1.825 -16.282 1.00 96.62 120 LYS A O 1
ATOM 887 N N . LYS A 1 121 ? 4.094 -1.252 -15.824 1.00 96.06 121 LYS A N 1
ATOM 888 C CA . LYS A 1 121 ? 3.709 -1.069 -17.233 1.00 96.06 121 LYS A CA 1
ATOM 889 C C . LYS A 1 121 ? 4.549 0.016 -17.918 1.00 96.06 121 LYS A C 1
ATOM 891 O O . LYS A 1 121 ? 4.983 -0.179 -19.052 1.00 96.06 121 LYS A O 1
ATOM 896 N N . SER A 1 122 ? 4.787 1.136 -17.239 1.00 89.94 122 SER A N 1
ATOM 897 C CA . SER A 1 122 ? 5.638 2.218 -17.747 1.00 89.94 122 SER A CA 1
ATOM 898 C C . SER A 1 122 ? 7.103 1.788 -17.867 1.00 89.94 122 SER A C 1
ATOM 900 O O . SER A 1 122 ? 7.738 2.056 -18.883 1.00 89.94 122 SER A O 1
ATOM 902 N N . ALA A 1 123 ? 7.628 1.069 -16.876 1.00 95.06 123 ALA A N 1
ATOM 903 C CA . ALA A 1 123 ? 8.982 0.523 -16.900 1.00 95.06 123 ALA A CA 1
ATOM 904 C C . ALA A 1 123 ? 9.179 -0.492 -18.040 1.00 95.06 123 ALA A C 1
ATOM 906 O O . ALA A 1 123 ? 10.145 -0.396 -18.797 1.00 95.06 123 ALA A O 1
ATOM 907 N N . ASP A 1 124 ? 8.222 -1.402 -18.236 1.00 97.81 124 ASP A N 1
ATOM 908 C CA . ASP A 1 124 ? 8.232 -2.380 -19.327 1.00 97.81 124 ASP A CA 1
ATOM 909 C C . ASP A 1 124 ? 8.189 -1.695 -20.706 1.00 97.81 124 ASP A C 1
ATOM 911 O O . ASP A 1 124 ? 8.870 -2.132 -21.638 1.00 97.81 124 ASP A O 1
ATOM 915 N N . ALA A 1 125 ? 7.454 -0.584 -20.840 1.00 96.56 125 ALA A N 1
ATOM 916 C CA . ALA A 1 125 ? 7.455 0.220 -22.062 1.00 96.56 125 ALA A CA 1
ATOM 917 C C . ALA A 1 125 ? 8.835 0.841 -22.343 1.00 96.56 125 ALA A C 1
ATOM 919 O O . ALA A 1 125 ? 9.328 0.733 -23.467 1.00 96.56 125 ALA A O 1
ATOM 920 N N . VAL A 1 126 ? 9.491 1.408 -21.322 1.00 97.75 126 VAL A N 1
ATOM 921 C CA . VAL A 1 126 ? 10.846 1.977 -21.443 1.00 97.75 126 VAL A CA 1
ATOM 922 C C . VAL A 1 126 ? 11.867 0.907 -21.836 1.00 97.75 126 VAL A C 1
ATOM 924 O O . VAL A 1 126 ? 12.655 1.125 -22.757 1.00 97.75 126 VAL A O 1
ATOM 927 N N . ARG A 1 127 ? 11.826 -0.278 -21.207 1.00 98.19 127 ARG A N 1
ATOM 928 C CA . ARG A 1 127 ? 12.691 -1.414 -21.581 1.00 98.19 127 ARG A CA 1
ATOM 929 C C . ARG A 1 127 ? 12.478 -1.816 -23.035 1.00 98.19 127 ARG A C 1
ATOM 931 O O . ARG A 1 127 ? 13.442 -2.016 -23.773 1.00 98.19 127 ARG A O 1
ATOM 938 N N . LYS A 1 128 ? 11.216 -1.936 -23.461 1.00 98.44 128 LYS A N 1
ATOM 939 C CA . LYS A 1 128 ? 10.865 -2.324 -24.831 1.00 98.44 128 LYS A CA 1
ATOM 940 C C . LYS A 1 128 ? 11.388 -1.315 -25.851 1.00 98.44 128 LYS A C 1
ATOM 942 O O . LYS A 1 128 ? 11.954 -1.723 -26.862 1.00 98.44 128 LYS A O 1
ATOM 947 N N . GLU A 1 129 ? 11.220 -0.023 -25.589 1.00 96.94 129 GLU A N 1
ATOM 948 C CA . GLU A 1 129 ? 11.703 1.038 -26.472 1.00 96.94 129 GLU A CA 1
ATOM 949 C C . GLU A 1 129 ? 13.236 1.057 -26.555 1.00 96.94 129 GLU A C 1
ATOM 951 O O . GLU A 1 129 ? 13.793 1.081 -27.653 1.00 96.94 129 GLU A O 1
ATOM 956 N N . ALA A 1 130 ? 13.925 0.970 -25.413 1.00 98.00 130 ALA A N 1
ATOM 957 C CA . ALA A 1 130 ? 15.384 0.931 -25.364 1.00 98.00 130 ALA A CA 1
ATOM 958 C C . ALA A 1 130 ? 15.954 -0.280 -26.119 1.00 98.00 130 ALA A C 1
ATOM 960 O O . ALA A 1 130 ? 16.869 -0.125 -26.929 1.00 98.00 130 ALA A O 1
ATOM 961 N N . ASN A 1 131 ? 15.371 -1.467 -25.917 1.00 97.81 131 ASN A N 1
ATOM 962 C CA . ASN A 1 131 ? 15.757 -2.678 -26.640 1.00 97.81 131 ASN A CA 1
ATOM 963 C C . ASN A 1 131 ? 15.512 -2.542 -28.146 1.00 97.81 131 ASN A C 1
ATOM 965 O O . ASN A 1 131 ? 16.423 -2.796 -28.928 1.00 97.81 131 ASN A O 1
ATOM 969 N N . ALA A 1 132 ? 14.338 -2.056 -28.560 1.00 98.19 132 ALA A N 1
ATOM 970 C CA . ALA A 1 132 ? 14.026 -1.865 -29.975 1.00 98.19 132 ALA A CA 1
ATOM 971 C C . ALA A 1 132 ? 14.981 -0.868 -30.653 1.00 98.19 132 ALA A C 1
ATOM 973 O O . ALA A 1 132 ? 15.408 -1.085 -31.788 1.00 98.19 132 ALA A O 1
ATOM 974 N N . ASN A 1 133 ? 15.346 0.217 -29.969 1.00 96.44 133 ASN A N 1
ATOM 975 C CA . ASN A 1 133 ? 16.308 1.188 -30.487 1.00 96.44 133 ASN A CA 1
ATOM 976 C C . ASN A 1 133 ? 17.735 0.614 -30.535 1.00 96.44 133 ASN A C 1
ATOM 978 O O . ASN A 1 133 ? 18.465 0.869 -31.494 1.00 96.44 133 ASN A O 1
ATOM 982 N N . ALA A 1 134 ? 18.116 -0.212 -29.559 1.00 97.06 134 ALA A N 1
ATOM 983 C CA . ALA A 1 134 ? 19.404 -0.899 -29.543 1.00 97.06 134 ALA A CA 1
ATOM 984 C C . ALA A 1 134 ? 19.507 -1.930 -30.681 1.00 97.06 134 ALA A C 1
ATOM 986 O O . ALA A 1 134 ? 20.526 -1.999 -31.368 1.00 97.06 134 ALA A O 1
ATOM 987 N N . ASP A 1 135 ? 18.433 -2.680 -30.935 1.00 96.50 135 ASP A N 1
ATOM 988 C CA . ASP A 1 135 ? 18.345 -3.642 -32.037 1.00 96.50 135 ASP A CA 1
ATOM 989 C C . ASP A 1 135 ? 18.407 -2.939 -33.399 1.00 96.50 135 ASP A C 1
ATOM 991 O O . ASP A 1 135 ? 19.122 -3.382 -34.302 1.00 96.50 135 ASP A O 1
ATOM 995 N N . LYS A 1 136 ? 17.721 -1.797 -33.549 1.00 96.19 136 LYS A N 1
ATOM 996 C CA . LYS A 1 136 ? 17.817 -0.944 -34.746 1.00 96.19 136 LYS A CA 1
ATOM 997 C C . LYS A 1 136 ? 19.245 -0.454 -34.987 1.00 96.19 136 LYS A C 1
ATOM 999 O O . LYS A 1 136 ? 19.710 -0.472 -36.124 1.00 96.19 136 LYS A O 1
ATOM 1004 N N . LEU A 1 137 ? 19.960 -0.059 -33.933 1.00 94.00 137 LEU A N 1
ATOM 1005 C CA . LEU A 1 137 ? 21.336 0.428 -34.047 1.00 94.00 137 LEU A CA 1
ATOM 1006 C C . LEU A 1 137 ? 22.285 -0.644 -34.605 1.00 94.00 137 LEU A C 1
ATOM 1008 O O . LEU A 1 137 ? 23.091 -0.352 -35.486 1.00 94.00 137 LEU A O 1
ATOM 1012 N N . VAL A 1 138 ? 22.161 -1.888 -34.134 1.00 94.38 138 VAL A N 1
ATOM 1013 C CA . VAL A 1 138 ? 22.988 -3.007 -34.617 1.00 94.38 138 VAL A CA 1
ATOM 1014 C C . VAL A 1 138 ? 22.537 -3.479 -36.003 1.00 94.38 138 VAL A C 1
ATOM 1016 O O . VAL A 1 138 ? 23.371 -3.767 -36.860 1.00 94.38 138 VAL A O 1
ATOM 1019 N N . SER A 1 139 ? 21.228 -3.557 -36.256 1.00 93.94 139 SER A N 1
ATOM 1020 C CA . SER A 1 139 ? 20.691 -4.064 -37.530 1.00 93.94 139 SER A CA 1
ATOM 1021 C C . SER A 1 139 ? 20.936 -3.129 -38.718 1.00 93.94 139 SER A C 1
ATOM 1023 O O . SER A 1 139 ? 21.167 -3.619 -39.822 1.00 93.94 139 SER A O 1
ATOM 1025 N N . ASN A 1 140 ? 20.986 -1.810 -38.502 1.00 91.81 140 ASN A N 1
ATOM 1026 C CA . ASN A 1 140 ? 21.302 -0.829 -39.548 1.00 91.81 140 ASN A CA 1
ATOM 1027 C C . ASN A 1 140 ? 22.768 -0.883 -40.032 1.00 91.81 140 ASN A C 1
ATOM 1029 O O . ASN A 1 140 ? 23.097 -0.307 -41.073 1.00 91.81 140 ASN A O 1
ATOM 1033 N N . ALA A 1 141 ? 23.664 -1.571 -39.317 1.00 91.12 141 ALA A N 1
ATOM 1034 C CA . ALA A 1 141 ? 25.056 -1.725 -39.723 1.00 91.12 141 ALA A CA 1
ATOM 1035 C C . ALA A 1 141 ? 25.220 -2.845 -40.774 1.00 91.12 141 ALA A C 1
ATOM 1037 O O . ALA A 1 141 ? 24.964 -4.021 -40.514 1.00 91.12 141 ALA A O 1
ATOM 1038 N N . LYS A 1 142 ? 25.685 -2.475 -41.978 1.00 88.19 142 LYS A N 1
ATOM 1039 C CA . LYS A 1 142 ? 25.719 -3.355 -43.166 1.00 88.19 142 LYS A CA 1
ATOM 1040 C C . LYS A 1 142 ? 26.769 -4.477 -43.115 1.00 88.19 142 LYS A C 1
ATOM 1042 O O . LYS A 1 142 ? 26.523 -5.545 -43.662 1.00 88.19 142 LYS A O 1
ATOM 1047 N N . ASN A 1 143 ? 27.906 -4.263 -42.442 1.00 91.75 143 ASN A N 1
ATOM 1048 C CA . ASN A 1 143 ? 29.032 -5.212 -42.404 1.00 91.75 143 ASN A CA 1
ATOM 1049 C C . ASN A 1 143 ? 29.302 -5.734 -40.977 1.00 91.75 143 ASN A C 1
ATOM 1051 O O . ASN A 1 143 ? 29.082 -4.989 -40.019 1.00 91.75 143 ASN A O 1
ATOM 1055 N N . PRO A 1 144 ? 29.853 -6.955 -40.803 1.00 90.31 144 PRO A N 1
ATOM 1056 C CA . PRO A 1 144 ? 30.130 -7.539 -39.482 1.00 90.31 144 PRO A CA 1
ATOM 1057 C C . PRO A 1 144 ? 31.008 -6.665 -38.573 1.00 90.31 144 PRO A C 1
ATOM 1059 O O . PRO A 1 144 ? 30.754 -6.566 -37.376 1.00 90.31 144 PRO A O 1
ATOM 1062 N N . ILE A 1 145 ? 31.998 -5.971 -39.145 1.00 92.19 145 ILE A N 1
ATOM 1063 C CA . ILE A 1 145 ? 32.871 -5.044 -38.405 1.00 92.19 145 ILE A CA 1
ATOM 1064 C C . ILE A 1 145 ? 32.066 -3.851 -37.867 1.00 92.19 145 ILE A C 1
ATOM 1066 O O . ILE A 1 145 ? 32.212 -3.473 -36.708 1.00 92.19 145 ILE A O 1
ATOM 1070 N N . ALA A 1 146 ? 31.165 -3.295 -38.682 1.00 91.12 146 ALA A N 1
ATOM 1071 C CA . ALA A 1 146 ? 30.311 -2.180 -38.282 1.00 91.12 146 ALA A CA 1
ATOM 1072 C C . ALA A 1 146 ? 29.281 -2.597 -37.218 1.00 91.12 146 ALA A C 1
ATOM 1074 O O . ALA A 1 146 ? 29.023 -1.834 -36.291 1.00 91.12 146 ALA A O 1
ATOM 1075 N N . LYS A 1 147 ? 28.744 -3.823 -37.299 1.00 92.75 147 LYS A N 1
ATOM 1076 C CA . LYS A 1 147 ? 27.869 -4.386 -36.255 1.00 92.75 147 LYS A CA 1
ATOM 1077 C C . LYS A 1 147 ? 28.593 -4.484 -34.916 1.00 92.75 147 LYS A C 1
ATOM 1079 O O . LYS A 1 147 ? 28.085 -3.990 -33.915 1.00 92.75 147 LYS A O 1
ATOM 1084 N N . LYS A 1 148 ? 29.814 -5.025 -34.919 1.00 92.38 148 LYS A N 1
ATOM 1085 C CA . LYS A 1 148 ? 30.641 -5.151 -33.712 1.00 92.38 148 LYS A CA 1
ATOM 1086 C C . LYS A 1 148 ? 31.023 -3.793 -33.111 1.00 92.38 148 LYS A C 1
ATOM 1088 O O . LYS A 1 148 ? 31.109 -3.660 -31.897 1.00 92.38 148 LYS A O 1
ATOM 1093 N N . ALA A 1 149 ? 31.195 -2.765 -33.943 1.00 91.25 149 ALA A N 1
ATOM 1094 C CA . ALA A 1 149 ? 31.403 -1.393 -33.476 1.00 91.25 149 ALA A CA 1
ATOM 1095 C C . ALA A 1 149 ? 30.127 -0.749 -32.888 1.00 91.25 149 ALA A C 1
ATOM 1097 O O . ALA A 1 149 ? 30.227 0.119 -32.023 1.00 91.25 149 ALA A O 1
ATOM 1098 N N . ALA A 1 150 ? 28.935 -1.172 -33.326 1.00 93.62 150 ALA A N 1
ATOM 1099 C CA . ALA A 1 150 ? 27.645 -0.680 -32.831 1.00 93.62 150 ALA A CA 1
ATOM 1100 C C . ALA A 1 150 ? 27.173 -1.374 -31.535 1.00 93.62 150 ALA A C 1
ATOM 1102 O O . ALA A 1 150 ? 26.388 -0.798 -30.779 1.00 93.62 150 ALA A O 1
ATOM 1103 N N . GLU A 1 151 ? 27.659 -2.586 -31.250 1.00 93.75 151 GLU A N 1
ATOM 1104 C CA . GLU A 1 151 ? 27.304 -3.371 -30.057 1.00 93.75 151 GLU A CA 1
ATOM 1105 C C . GLU A 1 151 ? 27.500 -2.623 -28.722 1.00 93.75 151 GLU A C 1
ATOM 1107 O O . GLU A 1 151 ? 26.569 -2.642 -27.913 1.00 93.75 151 GLU A O 1
ATOM 1112 N N . PRO A 1 152 ? 28.623 -1.918 -28.460 1.00 96.88 152 PRO A N 1
ATOM 1113 C CA . PRO A 1 152 ? 28.804 -1.180 -27.209 1.00 96.88 152 PRO A CA 1
ATOM 1114 C C . PRO A 1 152 ? 27.779 -0.058 -27.019 1.00 96.88 152 PRO A C 1
ATOM 1116 O O . PRO A 1 152 ? 27.262 0.132 -25.918 1.00 96.88 152 PRO A O 1
ATOM 1119 N N . ALA A 1 153 ? 27.448 0.663 -28.093 1.00 95.06 153 ALA A N 1
ATOM 1120 C CA . ALA A 1 153 ? 26.447 1.725 -28.058 1.00 95.06 153 ALA A CA 1
ATOM 1121 C C . ALA A 1 153 ? 25.036 1.156 -27.841 1.00 95.06 153 ALA A C 1
ATOM 1123 O O . ALA A 1 153 ? 24.272 1.683 -27.033 1.00 95.06 153 ALA A O 1
ATOM 1124 N N . ALA A 1 154 ? 24.718 0.030 -28.484 1.00 96.38 154 ALA A N 1
ATOM 1125 C CA . ALA A 1 154 ? 23.462 -0.681 -28.277 1.00 96.38 154 ALA A CA 1
ATOM 1126 C C . ALA A 1 154 ? 23.349 -1.210 -26.840 1.00 96.38 154 ALA A C 1
ATOM 1128 O O . ALA A 1 154 ? 22.303 -1.073 -26.212 1.00 96.38 154 ALA A O 1
ATOM 1129 N N . LYS A 1 155 ? 24.432 -1.771 -26.288 1.00 97.75 155 LYS A N 1
ATOM 1130 C CA . LYS A 1 155 ? 24.488 -2.214 -24.891 1.00 97.75 155 LYS A CA 1
ATOM 1131 C C . LYS A 1 155 ? 24.264 -1.048 -23.930 1.00 97.75 155 LYS A C 1
ATOM 1133 O O . LYS A 1 155 ? 23.415 -1.165 -23.055 1.00 97.75 155 LYS A O 1
ATOM 1138 N N . LYS A 1 156 ? 24.944 0.084 -24.130 1.00 97.62 156 LYS A N 1
ATOM 1139 C CA . LYS A 1 156 ? 24.750 1.283 -23.303 1.00 97.62 156 LYS A CA 1
ATOM 1140 C C . LYS A 1 156 ? 23.298 1.768 -23.330 1.00 97.62 156 LYS A C 1
ATOM 1142 O O . LYS A 1 156 ? 22.759 2.114 -22.288 1.00 97.62 156 LYS A O 1
ATOM 1147 N N . LEU A 1 157 ? 22.646 1.727 -24.493 1.00 97.50 157 LEU A N 1
ATOM 1148 C CA . LEU A 1 157 ? 21.240 2.110 -24.613 1.00 97.50 157 LEU A CA 1
ATOM 1149 C C . LEU A 1 157 ? 20.305 1.167 -23.839 1.00 97.50 157 LEU A C 1
ATOM 1151 O O . LEU A 1 157 ? 19.370 1.633 -23.189 1.00 97.50 157 LEU A O 1
ATOM 1155 N N . ARG A 1 158 ? 20.572 -0.147 -23.869 1.00 98.19 158 ARG A N 1
ATOM 1156 C CA . ARG A 1 158 ? 19.838 -1.127 -23.050 1.00 98.19 158 ARG A CA 1
ATOM 1157 C C . ARG A 1 158 ? 20.064 -0.887 -21.558 1.00 98.19 158 ARG A C 1
ATOM 1159 O O . ARG A 1 158 ? 19.094 -0.855 -20.809 1.00 98.19 158 ARG A O 1
ATOM 1166 N N . ASP A 1 159 ? 21.312 -0.656 -21.154 1.00 98.31 159 ASP A N 1
ATOM 1167 C CA . ASP A 1 159 ? 21.689 -0.402 -19.760 1.00 98.31 159 ASP A CA 1
ATOM 1168 C C . ASP A 1 159 ? 21.013 0.883 -19.225 1.00 98.31 159 ASP A C 1
ATOM 1170 O O . ASP A 1 159 ? 20.439 0.879 -18.137 1.00 98.31 159 ASP A O 1
ATOM 1174 N N . GLU A 1 160 ? 20.992 1.972 -20.004 1.00 97.19 160 GLU A N 1
ATOM 1175 C CA . GLU A 1 160 ? 20.287 3.214 -19.646 1.00 97.19 160 GLU A CA 1
ATOM 1176 C C . GLU A 1 160 ? 18.763 3.032 -19.581 1.00 97.19 160 GLU A C 1
ATOM 1178 O O . GLU A 1 160 ? 18.100 3.591 -18.701 1.00 97.19 160 GLU A O 1
ATOM 1183 N N . GLY A 1 161 ? 18.196 2.255 -20.509 1.00 98.31 161 GLY A N 1
ATOM 1184 C CA . GLY A 1 161 ? 16.779 1.898 -20.501 1.00 98.31 161 GLY A CA 1
ATOM 1185 C C . GLY A 1 161 ? 16.394 1.115 -19.249 1.00 98.31 161 GLY A C 1
ATOM 1186 O O . GLY A 1 161 ? 15.404 1.448 -18.598 1.00 98.31 161 GLY A O 1
ATOM 1187 N N . GLU A 1 162 ? 17.208 0.131 -18.870 1.00 98.44 162 GLU A N 1
ATOM 1188 C CA . GLU A 1 162 ? 17.004 -0.661 -17.659 1.00 98.44 162 GLU A CA 1
ATOM 1189 C C . GLU A 1 162 ? 17.117 0.197 -16.395 1.00 98.44 162 GLU A C 1
ATOM 1191 O O . GLU A 1 162 ? 16.242 0.134 -15.536 1.00 98.44 162 GLU A O 1
ATOM 1196 N N . GLN A 1 163 ? 18.124 1.071 -16.297 1.00 98.56 163 GLN A N 1
ATOM 1197 C CA . GLN A 1 163 ? 18.255 1.986 -15.156 1.00 98.56 163 GLN A CA 1
ATOM 1198 C C . GLN A 1 163 ? 17.032 2.901 -14.998 1.00 98.56 163 GLN A C 1
ATOM 1200 O O . GLN A 1 163 ? 16.536 3.098 -13.885 1.00 98.56 163 GLN A O 1
ATOM 1205 N N . LYS A 1 164 ? 16.511 3.448 -16.104 1.00 97.56 164 LYS A N 1
ATOM 1206 C CA . LYS A 1 164 ? 15.287 4.266 -16.086 1.00 97.56 164 LYS A CA 1
ATOM 1207 C C . LYS A 1 164 ? 14.069 3.446 -15.665 1.00 97.56 164 LYS A C 1
ATOM 1209 O O . LYS A 1 164 ? 13.285 3.914 -14.844 1.00 97.56 164 LYS A O 1
ATOM 1214 N N . ALA A 1 165 ? 13.927 2.229 -16.185 1.00 97.75 165 ALA A N 1
ATOM 1215 C CA . ALA A 1 165 ? 12.838 1.325 -15.835 1.00 97.75 165 ALA A CA 1
ATOM 1216 C C . ALA A 1 165 ? 12.852 0.958 -14.340 1.00 97.75 165 ALA A C 1
ATOM 1218 O O . ALA A 1 165 ? 11.831 1.090 -13.667 1.00 97.75 165 ALA A O 1
ATOM 1219 N N . GLN A 1 166 ? 14.020 0.611 -13.793 1.00 98.44 166 GLN A N 1
ATOM 1220 C CA . GLN A 1 166 ? 14.187 0.340 -12.363 1.00 98.44 166 GLN A CA 1
ATOM 1221 C C . GLN A 1 166 ? 13.858 1.561 -11.505 1.00 98.44 166 GLN A C 1
ATOM 1223 O O . GLN A 1 166 ? 13.208 1.433 -10.469 1.00 98.44 166 GLN A O 1
ATOM 1228 N N . LYS A 1 167 ? 14.264 2.765 -11.930 1.00 97.31 167 LYS A N 1
ATOM 1229 C CA . LYS A 1 167 ? 13.919 3.999 -11.214 1.00 97.31 167 LYS A CA 1
ATOM 1230 C C . LYS A 1 167 ? 12.403 4.212 -11.151 1.00 97.31 167 LYS A C 1
ATOM 1232 O O . LYS A 1 167 ? 11.890 4.511 -10.077 1.00 97.31 167 LYS A O 1
ATOM 1237 N N . ILE A 1 168 ? 11.692 3.990 -12.259 1.00 94.38 168 ILE A N 1
ATOM 1238 C CA . ILE A 1 168 ? 10.223 4.077 -12.318 1.00 94.38 168 ILE A CA 1
ATOM 1239 C C . ILE A 1 168 ? 9.574 3.057 -11.371 1.00 94.38 168 ILE A C 1
ATOM 1241 O O . ILE A 1 168 ? 8.674 3.410 -10.608 1.00 94.38 168 ILE A O 1
ATOM 1245 N N . GLU A 1 169 ? 10.032 1.803 -11.383 1.00 97.19 169 GLU A N 1
ATOM 1246 C CA . GLU A 1 169 ? 9.516 0.759 -10.485 1.00 97.19 169 GLU A CA 1
ATOM 1247 C C . GLU A 1 169 ? 9.767 1.101 -9.014 1.00 97.19 169 GLU A C 1
ATOM 1249 O O . GLU A 1 169 ? 8.868 0.965 -8.183 1.00 97.19 169 GLU A O 1
ATOM 1254 N N . ASN A 1 170 ? 10.957 1.607 -8.690 1.00 97.62 170 ASN A N 1
ATOM 1255 C CA . ASN A 1 170 ? 11.317 2.020 -7.336 1.00 97.62 170 ASN A CA 1
ATOM 1256 C C . ASN A 1 170 ? 10.470 3.202 -6.850 1.00 97.62 170 ASN A C 1
ATOM 1258 O O . ASN A 1 170 ? 9.976 3.177 -5.724 1.00 97.62 170 ASN A O 1
ATOM 1262 N N . GLU A 1 171 ? 10.253 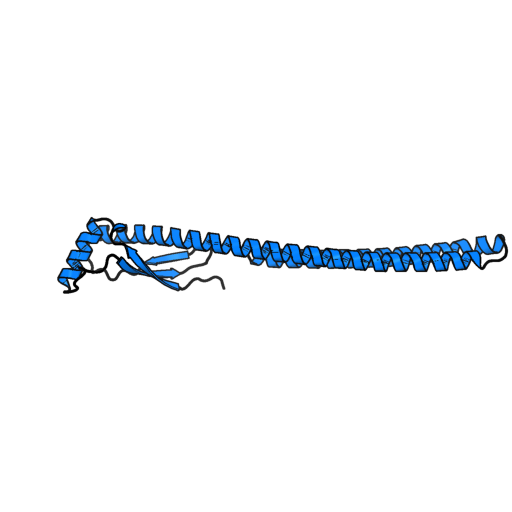4.218 -7.684 1.00 91.88 171 GLU A N 1
ATOM 1263 C CA . GLU A 1 171 ? 9.386 5.354 -7.353 1.00 91.88 171 GLU A CA 1
ATOM 1264 C C . GLU A 1 171 ? 7.930 4.916 -7.150 1.00 91.88 171 GLU A C 1
ATOM 1266 O O . GLU A 1 171 ? 7.304 5.299 -6.159 1.00 91.88 171 GLU A O 1
ATOM 1271 N N . ALA A 1 172 ? 7.406 4.049 -8.022 1.00 90.12 172 ALA A N 1
ATOM 1272 C CA . ALA A 1 172 ? 6.064 3.491 -7.874 1.00 90.12 172 ALA A CA 1
ATOM 1273 C C . ALA A 1 172 ? 5.925 2.666 -6.584 1.00 90.12 172 ALA A C 1
ATOM 1275 O O . ALA A 1 172 ? 4.950 2.828 -5.849 1.00 90.12 172 ALA A O 1
ATOM 1276 N N . ASN A 1 173 ? 6.917 1.831 -6.265 1.00 95.44 173 ASN A N 1
ATOM 1277 C CA . ASN A 1 173 ? 6.950 1.062 -5.022 1.00 95.44 173 ASN A CA 1
ATOM 1278 C C . ASN A 1 173 ? 7.004 1.971 -3.789 1.00 95.44 173 ASN A C 1
ATOM 1280 O O . ASN A 1 173 ? 6.247 1.758 -2.843 1.00 95.44 173 ASN A O 1
ATOM 1284 N N . ASN A 1 174 ? 7.840 3.010 -3.811 1.00 95.94 174 ASN A N 1
ATOM 1285 C CA . ASN A 1 174 ? 7.944 3.976 -2.720 1.00 95.94 174 ASN A CA 1
ATOM 1286 C C . ASN A 1 174 ? 6.629 4.733 -2.502 1.00 95.94 174 ASN A C 1
ATOM 1288 O O . ASN A 1 174 ? 6.193 4.886 -1.362 1.00 95.94 174 ASN A O 1
ATOM 1292 N N . ASN A 1 175 ? 5.971 5.169 -3.576 1.00 87.06 175 ASN A N 1
ATOM 1293 C CA . ASN A 1 175 ? 4.683 5.856 -3.493 1.00 87.06 175 ASN A CA 1
ATOM 1294 C C . ASN A 1 175 ? 3.581 4.927 -2.972 1.00 87.06 175 ASN A C 1
ATOM 1296 O O . ASN A 1 175 ? 2.845 5.297 -2.062 1.00 87.06 175 ASN A O 1
ATOM 1300 N N . ALA A 1 176 ? 3.517 3.694 -3.474 1.00 87.81 176 ALA A N 1
ATOM 1301 C CA . ALA A 1 176 ? 2.581 2.684 -2.994 1.00 87.81 176 ALA A CA 1
ATOM 1302 C C . ALA A 1 176 ? 2.779 2.367 -1.499 1.00 87.81 176 ALA A C 1
ATOM 1304 O O . ALA A 1 176 ? 1.809 2.253 -0.753 1.00 87.81 176 ALA A O 1
ATOM 1305 N N . ASN A 1 177 ? 4.030 2.280 -1.041 1.00 94.31 177 ASN A N 1
ATOM 1306 C CA . ASN A 1 177 ? 4.334 2.066 0.372 1.00 94.31 177 ASN A CA 1
ATOM 1307 C C . ASN A 1 177 ? 3.902 3.265 1.232 1.00 94.31 177 ASN A C 1
ATOM 1309 O O . ASN A 1 177 ? 3.324 3.060 2.294 1.00 94.31 177 ASN A O 1
ATOM 1313 N N . LYS A 1 178 ? 4.110 4.508 0.771 1.00 91.62 178 LYS A N 1
ATOM 1314 C CA . LYS A 1 178 ? 3.636 5.711 1.481 1.00 91.62 178 LYS A CA 1
ATOM 1315 C C . LYS A 1 178 ? 2.117 5.717 1.662 1.00 91.62 178 LYS A C 1
ATOM 1317 O O . LYS A 1 178 ? 1.657 5.996 2.764 1.00 91.62 178 LYS A O 1
ATOM 1322 N N . VAL A 1 179 ? 1.358 5.349 0.627 1.00 88.81 179 VAL A N 1
ATOM 1323 C CA . VAL A 1 179 ? -0.113 5.253 0.690 1.00 88.81 179 VAL A CA 1
ATOM 1324 C C . VAL A 1 179 ? -0.554 4.264 1.775 1.00 88.81 179 VAL A C 1
ATOM 1326 O O . VAL A 1 179 ? -1.404 4.587 2.604 1.00 88.81 179 VAL A O 1
ATOM 1329 N N . ILE A 1 180 ? 0.074 3.085 1.827 1.00 92.31 180 ILE A N 1
ATOM 1330 C CA . ILE A 1 180 ? -0.214 2.075 2.854 1.00 92.31 180 ILE A CA 1
ATOM 1331 C C . ILE A 1 180 ? 0.162 2.584 4.254 1.00 92.31 180 ILE A C 1
ATOM 1333 O O . ILE A 1 180 ? -0.604 2.410 5.199 1.00 92.31 180 ILE A O 1
ATOM 1337 N N . GLU A 1 181 ? 1.321 3.224 4.414 1.00 94.75 181 GLU A N 1
ATOM 1338 C CA . GLU A 1 181 ? 1.769 3.743 5.712 1.00 94.75 181 GLU A CA 1
ATOM 1339 C C . GLU A 1 181 ? 0.873 4.878 6.231 1.00 94.75 181 GLU A C 1
ATOM 1341 O O . GLU A 1 181 ? 0.537 4.914 7.416 1.00 94.75 181 GLU A O 1
ATOM 1346 N N . GLU A 1 182 ? 0.418 5.782 5.364 1.00 85.69 182 GLU A N 1
ATOM 1347 C CA . GLU A 1 182 ? -0.562 6.809 5.731 1.00 85.69 182 GLU A CA 1
ATOM 1348 C C . GLU A 1 182 ? -1.910 6.202 6.123 1.00 85.69 182 GLU A C 1
ATOM 1350 O O . GLU A 1 182 ? -2.520 6.633 7.104 1.00 85.69 182 GLU A O 1
ATOM 1355 N N . ALA A 1 183 ? -2.358 5.169 5.408 1.00 86.19 1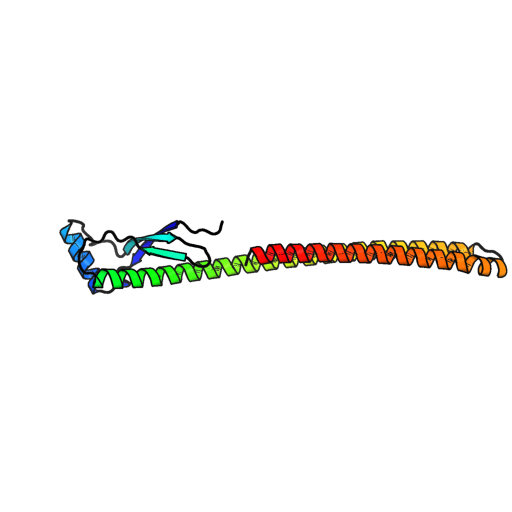83 ALA A N 1
ATOM 1356 C CA . ALA A 1 183 ? -3.579 4.447 5.738 1.00 86.19 183 ALA A CA 1
ATOM 1357 C C . ALA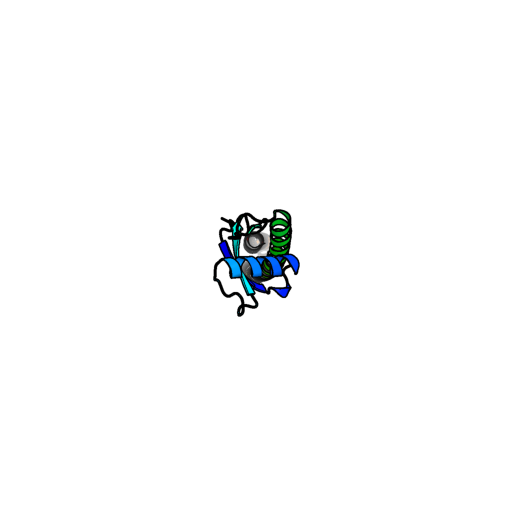 A 1 183 ? -3.479 3.745 7.097 1.00 86.19 183 ALA A C 1
ATOM 1359 O O . ALA A 1 183 ? -4.399 3.855 7.905 1.00 86.19 183 ALA A O 1
ATOM 1360 N N . LYS A 1 184 ? -2.342 3.108 7.405 1.00 90.62 184 LYS A N 1
ATOM 1361 C CA . LYS A 1 184 ? -2.078 2.526 8.731 1.00 90.62 184 LYS A CA 1
ATOM 1362 C C . LYS A 1 184 ? -2.078 3.584 9.834 1.00 90.62 184 LYS A C 1
ATOM 1364 O O . LYS A 1 184 ? -2.652 3.339 10.890 1.00 90.62 184 LYS A O 1
ATOM 1369 N N . LYS A 1 185 ? -1.485 4.763 9.601 1.00 89.69 185 LYS A N 1
ATOM 1370 C CA . LYS A 1 185 ? -1.512 5.880 10.565 1.00 89.69 185 LYS A CA 1
ATOM 1371 C C . LYS A 1 185 ? -2.938 6.363 10.829 1.00 89.69 185 LYS A C 1
ATOM 1373 O O . LYS A 1 185 ? -3.311 6.513 11.987 1.00 89.69 185 LYS A O 1
ATOM 1378 N N . LYS A 1 186 ? -3.746 6.551 9.780 1.00 79.00 186 LYS A N 1
ATOM 1379 C CA . LYS A 1 186 ? -5.168 6.921 9.907 1.00 79.00 186 LYS A CA 1
ATOM 1380 C C . LYS A 1 186 ? -5.968 5.837 10.632 1.00 79.00 186 LYS A C 1
ATOM 1382 O O . LYS A 1 186 ? -6.723 6.142 11.543 1.00 79.00 186 LYS A O 1
ATOM 1387 N N . ALA A 1 187 ? -5.751 4.570 10.288 1.00 80.12 187 ALA A N 1
ATOM 1388 C CA . ALA A 1 187 ? -6.385 3.429 10.942 1.00 80.12 187 ALA A CA 1
ATOM 1389 C C . ALA A 1 187 ? -6.012 3.317 12.432 1.00 80.12 187 ALA A C 1
ATOM 1391 O O . ALA A 1 187 ? -6.860 2.972 13.249 1.00 80.12 187 ALA A O 1
ATOM 1392 N N . ALA A 1 188 ? -4.769 3.638 12.801 1.00 84.56 188 ALA A N 1
ATOM 1393 C CA . ALA A 1 188 ? -4.319 3.654 14.192 1.00 84.56 188 ALA A CA 1
ATOM 1394 C C . ALA A 1 188 ? -4.942 4.792 15.016 1.00 84.56 188 ALA A C 1
ATOM 1396 O O . ALA A 1 188 ? -5.070 4.644 16.220 1.00 84.56 188 ALA A O 1
ATOM 1397 N N . GLN A 1 189 ? -5.353 5.900 14.388 1.00 79.81 189 GLN A N 1
ATOM 1398 C CA . GLN A 1 189 ? -6.053 7.000 15.069 1.00 79.81 189 GLN A CA 1
ATOM 1399 C C . GLN A 1 189 ? -7.523 6.689 15.384 1.00 79.81 189 GLN A C 1
ATOM 1401 O O . GLN A 1 189 ? -8.140 7.423 16.153 1.00 79.81 189 GLN A O 1
ATOM 1406 N N . LEU A 1 190 ? -8.089 5.642 14.774 1.00 70.94 190 LEU A N 1
ATOM 1407 C CA . LEU A 1 190 ? -9.463 5.200 15.024 1.00 70.94 190 LEU A CA 1
ATOM 1408 C C . LEU A 1 190 ? -9.558 4.188 16.175 1.00 70.94 190 LEU A C 1
ATOM 1410 O O . LEU A 1 190 ? -10.643 4.002 16.715 1.00 70.94 190 LEU A O 1
ATOM 1414 N N . LYS A 1 191 ? -8.452 3.527 16.529 1.00 62.69 191 LYS A N 1
ATOM 1415 C CA . LYS A 1 191 ? -8.385 2.515 17.593 1.00 62.69 191 LYS A CA 1
ATOM 1416 C C . LYS A 1 191 ? -8.029 3.137 18.936 1.00 62.69 191 LYS A C 1
ATOM 1418 O O . LYS A 1 191 ? -8.523 2.596 19.950 1.00 62.69 191 LYS A O 1
#

Secondary structure (DSSP, 8-state):
--B--EEEEEEEETTTS-HHHHHHHHHHHHHTT---TT-SEEEEEEEEEEBSSSEEEEEE----S--HHHHHHHHHHHHHHHHHHHHHHHHHHHHHHHHHHHHHHHHHHHHHHHHHHHHHHHHHHHHHHHHHHHHHHHHT--SHHHHHHHHHHHHHHHHHHHHHHHHHHHHHHHHHHHHHHHHHHHHHTT-

Sequence (191 aa):
DQSLDYLISVAMPRTGIAKAATDNLSALASSQGINMAQGSNINVDLIVGGTFIDPKITPKFKLAESDKTVKEQAVQMVKEKAKEEISKAKDDAKQVASEQAAKIIKEAEAEAAKIKAAGKKSADAVRKEANANADKLVSNAKNPIAKKAAEPAAKKLRDEGEQKAQKIENEANNNANKVIEEAKKKAAQLK

pLDDT: mean 73.36, std 19.92, range [39.09, 98.56]